Protein AF-A0A177NMV9-F1 (afdb_monomer_lite)

Structure (mmCIF, N/CA/C/O backbone):
data_AF-A0A177NMV9-F1
#
_entry.id   AF-A0A177NMV9-F1
#
loop_
_atom_site.group_PDB
_atom_site.id
_atom_site.type_symbol
_atom_site.label_atom_id
_atom_site.label_alt_id
_atom_site.label_comp_id
_atom_site.label_asym_id
_atom_site.label_entity_id
_atom_site.label_seq_id
_atom_site.pdbx_PDB_ins_code
_atom_site.Cartn_x
_atom_site.Cartn_y
_atom_site.Cartn_z
_atom_site.occupancy
_atom_site.B_iso_or_equiv
_atom_site.auth_seq_id
_atom_site.auth_comp_id
_atom_site.auth_asym_id
_atom_site.auth_atom_id
_atom_site.pdbx_PDB_model_num
ATOM 1 N N . MET A 1 1 ? 24.051 63.696 -48.013 1.00 34.50 1 MET A N 1
ATOM 2 C CA . MET A 1 1 ? 23.767 63.023 -49.301 1.00 34.50 1 MET A CA 1
ATOM 3 C C . MET A 1 1 ? 23.110 61.690 -48.982 1.00 34.50 1 MET A C 1
ATOM 5 O O . MET A 1 1 ? 23.760 60.846 -48.393 1.00 34.50 1 MET A O 1
ATOM 9 N N . HIS A 1 2 ? 21.775 61.680 -48.962 1.00 34.59 2 HIS A N 1
ATOM 10 C CA . HIS A 1 2 ? 20.894 61.051 -49.969 1.00 34.59 2 HIS A CA 1
ATOM 11 C C . HIS A 1 2 ? 20.683 59.548 -49.689 1.00 34.59 2 HIS A C 1
ATOM 13 O O . HIS A 1 2 ? 21.629 58.782 -49.760 1.00 34.59 2 HIS A O 1
ATOM 19 N N . LEU A 1 3 ? 19.519 59.180 -49.118 1.00 41.28 3 LEU A N 1
ATOM 20 C CA . LEU A 1 3 ? 18.292 58.695 -49.813 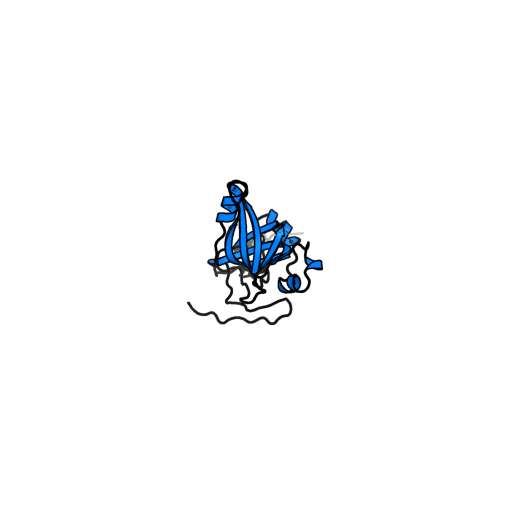1.00 41.28 3 LEU A CA 1
ATOM 21 C C . LEU A 1 3 ? 18.479 57.199 -50.202 1.00 41.28 3 LEU A C 1
ATOM 23 O O . LEU A 1 3 ? 19.423 56.896 -50.906 1.00 41.28 3 LEU A O 1
ATOM 27 N N . ILE A 1 4 ? 17.708 56.193 -49.758 1.00 43.66 4 ILE A N 1
ATOM 28 C CA . ILE A 1 4 ? 16.259 55.984 -49.934 1.00 43.66 4 ILE A CA 1
ATOM 29 C C . ILE A 1 4 ? 15.757 54.759 -49.133 1.00 43.66 4 ILE A C 1
ATOM 31 O O . ILE A 1 4 ? 16.395 53.716 -49.071 1.00 43.66 4 ILE A O 1
ATOM 35 N N . LYS A 1 5 ? 14.549 54.942 -48.589 1.00 43.38 5 LYS A N 1
ATOM 36 C CA . LYS A 1 5 ? 13.488 54.015 -48.147 1.00 43.38 5 LYS A CA 1
ATOM 37 C C . LYS A 1 5 ? 13.438 52.613 -48.792 1.00 43.38 5 LYS A C 1
ATOM 39 O O . LYS A 1 5 ? 13.351 52.512 -50.007 1.00 43.38 5 LYS A O 1
ATOM 44 N N . PHE A 1 6 ? 13.194 51.591 -47.966 1.00 41.69 6 PHE A N 1
ATOM 45 C CA . PHE A 1 6 ? 12.173 50.568 -48.245 1.00 41.69 6 PHE A CA 1
ATOM 46 C C . PHE A 1 6 ? 11.463 50.165 -46.948 1.00 41.69 6 PHE A C 1
ATOM 48 O O . PHE A 1 6 ? 12.082 49.728 -45.983 1.00 41.69 6 PHE A O 1
ATOM 55 N N . ALA A 1 7 ? 10.146 50.348 -46.940 1.00 46.34 7 ALA A N 1
ATOM 56 C CA . ALA A 1 7 ? 9.226 49.770 -45.978 1.00 46.34 7 ALA A CA 1
ATOM 57 C C . ALA A 1 7 ? 8.584 48.540 -46.632 1.00 46.34 7 ALA A C 1
ATOM 59 O O . ALA A 1 7 ? 8.067 48.689 -47.735 1.00 46.34 7 ALA A O 1
ATOM 60 N N . LEU A 1 8 ? 8.568 47.380 -45.964 1.00 37.47 8 LEU A N 1
ATOM 61 C CA . LEU A 1 8 ? 7.437 46.444 -46.032 1.00 37.47 8 LEU A CA 1
ATOM 62 C C . LEU A 1 8 ? 7.481 45.388 -44.909 1.00 37.47 8 LEU A C 1
ATOM 64 O O . LEU A 1 8 ? 8.307 44.485 -44.886 1.00 37.47 8 LEU A O 1
ATOM 68 N N . ILE A 1 9 ? 6.561 45.584 -43.969 1.00 48.28 9 ILE A N 1
ATOM 69 C CA . ILE A 1 9 ? 5.740 44.626 -43.215 1.00 48.28 9 ILE A CA 1
ATOM 70 C C . ILE A 1 9 ? 5.936 43.133 -43.559 1.00 48.28 9 ILE A C 1
ATOM 72 O O . ILE A 1 9 ? 5.639 42.711 -44.672 1.00 48.28 9 ILE A O 1
ATOM 76 N N . CYS A 1 10 ? 6.226 42.320 -42.537 1.00 35.59 10 CYS A N 1
ATOM 77 C CA . CYS A 1 10 ? 5.449 41.109 -42.240 1.00 35.59 10 CYS A CA 1
ATOM 78 C C . CYS A 1 10 ? 5.563 40.765 -40.751 1.00 35.59 10 CYS A C 1
ATOM 80 O O . CYS A 1 10 ? 6.556 40.224 -40.271 1.00 35.59 10 CYS A O 1
ATOM 82 N N . PHE A 1 11 ? 4.500 41.108 -40.027 1.00 42.91 11 PHE A N 1
ATOM 83 C CA . PHE A 1 11 ? 4.129 40.497 -38.761 1.0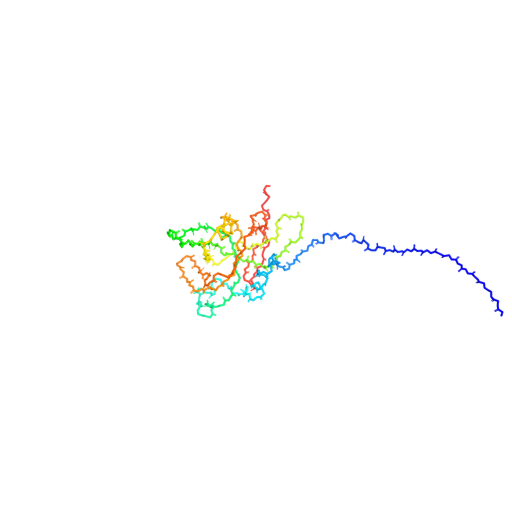0 42.91 11 PHE A CA 1
ATOM 84 C C . PHE A 1 11 ? 3.968 38.990 -39.001 1.00 42.91 11 PHE A C 1
ATOM 86 O O . PHE A 1 11 ? 3.012 38.572 -39.647 1.00 42.91 11 PHE A O 1
ATOM 93 N N . ILE A 1 12 ? 4.870 38.168 -38.472 1.00 45.91 12 ILE A N 1
ATOM 94 C CA . ILE A 1 12 ? 4.524 36.788 -38.136 1.00 45.91 12 ILE A CA 1
ATOM 95 C C . ILE A 1 12 ? 4.855 36.617 -36.663 1.00 45.91 12 ILE A C 1
ATOM 97 O O . ILE A 1 12 ? 5.936 36.185 -36.269 1.00 45.91 12 ILE A O 1
ATOM 101 N N . ALA A 1 13 ? 3.877 36.987 -35.840 1.00 42.97 13 ALA A N 1
ATOM 102 C CA . ALA A 1 13 ? 3.706 36.363 -34.547 1.00 42.97 13 ALA A CA 1
ATOM 103 C C . ALA A 1 13 ? 3.439 34.876 -34.818 1.00 42.97 13 ALA A C 1
ATOM 105 O O . ALA A 1 13 ? 2.295 34.470 -35.019 1.00 42.97 13 ALA A O 1
ATOM 106 N N . VAL A 1 14 ? 4.495 34.057 -34.872 1.00 47.50 14 VAL A N 1
ATOM 107 C CA . VAL A 1 14 ? 4.324 32.618 -34.681 1.00 47.50 14 VAL A CA 1
ATOM 108 C C . VAL A 1 14 ? 4.003 32.464 -33.206 1.00 47.50 14 VAL A C 1
ATOM 110 O O . VAL A 1 14 ? 4.875 32.286 -32.358 1.00 47.50 14 VAL A O 1
ATOM 113 N N . ALA A 1 15 ? 2.713 32.592 -32.904 1.00 42.12 15 ALA A N 1
ATOM 114 C CA . ALA A 1 15 ? 2.121 31.903 -31.790 1.00 42.12 15 ALA A CA 1
ATOM 115 C C . ALA A 1 15 ? 2.505 30.432 -31.961 1.00 42.12 15 ALA A C 1
ATOM 117 O O . ALA A 1 15 ? 1.849 29.679 -32.678 1.00 42.12 15 ALA A O 1
ATOM 118 N N . LEU A 1 16 ? 3.575 30.015 -31.286 1.00 41.00 16 LEU A N 1
ATOM 119 C CA . LEU A 1 16 ? 3.761 28.630 -30.891 1.00 41.00 16 LEU A CA 1
ATOM 120 C C . LEU A 1 16 ? 2.706 28.325 -29.815 1.00 41.00 16 LEU A C 1
ATOM 122 O O . LEU A 1 16 ? 3.014 27.935 -28.697 1.00 41.00 16 LEU A O 1
ATOM 126 N N . GLY A 1 17 ? 1.430 28.469 -30.189 1.00 39.94 17 GLY A N 1
ATOM 127 C CA . GLY A 1 17 ? 0.358 27.602 -29.736 1.00 39.94 17 GLY A CA 1
ATOM 128 C C . GLY A 1 17 ? 0.616 26.226 -30.335 1.00 39.94 17 GLY A C 1
ATOM 129 O O . GLY A 1 17 ? -0.147 25.730 -31.158 1.00 39.94 17 GLY A O 1
ATOM 130 N N . GLY A 1 18 ? 1.752 25.636 -29.958 1.00 34.03 18 GLY A N 1
ATOM 131 C CA . GLY A 1 18 ? 1.940 24.210 -30.049 1.00 34.03 18 GLY A CA 1
ATOM 132 C C . GLY A 1 18 ? 0.860 23.628 -29.164 1.00 34.03 18 GLY A C 1
ATOM 133 O O . GLY A 1 18 ? 0.830 23.880 -27.961 1.00 34.03 18 GLY A O 1
ATOM 134 N N . CYS A 1 19 ? -0.080 22.939 -29.798 1.00 37.62 19 CYS A N 1
ATOM 135 C CA . CYS A 1 19 ? -1.036 22.084 -29.130 1.00 37.62 19 CYS A CA 1
ATOM 136 C C . CYS A 1 19 ? -0.320 21.379 -27.970 1.00 37.62 19 CYS A C 1
ATOM 138 O O . CYS A 1 19 ? 0.710 20.742 -28.197 1.00 37.62 19 CYS A O 1
ATOM 140 N N . PHE A 1 20 ? -0.850 21.497 -26.750 1.00 37.34 20 PHE A N 1
ATOM 141 C CA . PHE A 1 20 ? -0.531 20.598 -25.642 1.00 37.34 20 PHE A CA 1
ATOM 142 C C . PHE A 1 20 ? -1.018 19.195 -26.033 1.00 37.34 20 PHE A C 1
ATOM 144 O O . PHE A 1 20 ? -2.031 18.694 -25.553 1.00 37.34 20 PHE A O 1
ATOM 151 N N . GLY A 1 21 ? -0.332 18.593 -27.001 1.00 36.53 21 GLY A N 1
ATOM 152 C CA . GLY A 1 21 ? -0.418 17.190 -27.311 1.00 36.53 21 GLY A CA 1
ATOM 153 C C . GLY A 1 21 ? 0.148 16.467 -26.108 1.00 36.53 21 GLY A C 1
ATOM 154 O O . GLY A 1 21 ? 1.299 16.680 -25.737 1.00 36.53 21 GLY A O 1
ATOM 155 N N . LEU A 1 22 ? -0.701 15.665 -25.477 1.00 44.41 22 LEU A N 1
ATOM 156 C CA . LEU A 1 22 ? -0.322 14.613 -24.549 1.00 44.41 22 LEU A CA 1
ATOM 157 C C . LEU A 1 22 ? 0.860 13.850 -25.153 1.00 44.41 22 LEU A C 1
ATOM 159 O O . LEU A 1 22 ? 0.667 13.015 -26.033 1.00 44.41 22 LEU A O 1
ATOM 163 N N . VAL A 1 23 ? 2.077 14.166 -24.720 1.00 43.28 23 VAL A N 1
ATOM 164 C CA . VAL A 1 23 ? 3.223 13.304 -24.983 1.00 43.28 23 VAL A CA 1
ATOM 165 C C . VAL A 1 23 ? 2.962 12.048 -24.154 1.00 43.28 23 VAL A C 1
ATOM 167 O O . VAL A 1 23 ? 2.846 12.168 -22.930 1.00 43.28 23 VAL A O 1
ATOM 170 N N . PRO A 1 24 ? 2.806 10.864 -24.773 1.00 56.03 24 PRO A N 1
ATOM 171 C CA . PRO A 1 24 ? 2.808 9.619 -24.027 1.00 56.03 24 PRO A CA 1
ATOM 172 C C . PRO A 1 24 ? 4.135 9.554 -23.278 1.00 56.03 24 PRO A C 1
ATOM 174 O O . PRO A 1 24 ? 5.197 9.682 -23.887 1.00 56.03 24 PRO A O 1
ATOM 177 N N . GLY A 1 25 ? 4.076 9.440 -21.961 1.00 70.25 25 GLY A N 1
ATOM 178 C CA . GLY A 1 25 ? 5.253 9.605 -21.128 1.00 70.25 25 GLY A CA 1
ATOM 179 C C . GLY A 1 25 ? 5.038 9.007 -19.755 1.00 70.25 25 GLY A C 1
ATOM 180 O O . GLY A 1 25 ? 3.999 9.209 -19.127 1.00 70.25 25 GLY A O 1
ATOM 181 N N . SER A 1 26 ? 6.033 8.264 -19.298 1.00 80.62 26 SER A N 1
ATOM 182 C CA . SER A 1 26 ? 6.122 7.792 -17.925 1.00 80.62 26 SER A CA 1
ATOM 183 C C . SER A 1 26 ? 6.612 8.940 -17.043 1.00 80.62 26 SER A C 1
ATOM 185 O O . SER A 1 26 ? 7.521 9.684 -17.420 1.00 80.62 26 SER A O 1
ATOM 187 N N . ARG A 1 27 ? 6.016 9.103 -15.866 1.00 88.56 27 ARG A N 1
ATOM 188 C CA . ARG A 1 27 ? 6.442 10.073 -14.852 1.00 88.56 27 ARG A CA 1
ATOM 189 C C . ARG A 1 27 ? 6.522 9.398 -13.495 1.00 88.56 27 ARG A C 1
ATOM 191 O O . ARG A 1 27 ? 5.896 8.370 -13.280 1.00 88.56 27 ARG A O 1
ATOM 198 N N . GLU A 1 28 ? 7.252 9.989 -12.562 1.00 90.19 28 GLU A N 1
ATOM 199 C CA . GLU A 1 28 ? 7.222 9.511 -11.180 1.00 90.19 28 GLU A CA 1
ATOM 200 C C . GLU A 1 28 ? 5.802 9.631 -10.604 1.00 90.19 28 GLU A C 1
ATOM 202 O O . GLU A 1 28 ? 5.095 10.606 -10.886 1.00 90.19 28 GLU A O 1
ATOM 207 N N . TYR A 1 29 ? 5.408 8.646 -9.796 1.00 91.19 29 TYR A N 1
ATOM 208 C CA . TYR A 1 29 ? 4.157 8.615 -9.048 1.00 91.19 29 TYR A CA 1
ATOM 209 C C . TYR A 1 29 ? 3.860 9.967 -8.396 1.00 91.19 29 TYR A C 1
ATOM 211 O O . TYR A 1 29 ? 4.704 10.542 -7.707 1.00 91.19 29 TYR A O 1
ATOM 219 N N . GLN A 1 30 ? 2.644 10.473 -8.610 1.00 88.38 30 GLN A N 1
ATOM 220 C CA . GLN A 1 30 ? 2.199 11.753 -8.081 1.00 88.38 30 GLN A CA 1
ATOM 221 C C . GLN A 1 30 ? 1.150 11.527 -6.983 1.00 88.38 30 GLN A C 1
ATOM 223 O O . GLN A 1 30 ? 0.010 11.109 -7.248 1.00 88.38 30 GLN A O 1
ATOM 228 N N . PRO A 1 31 ? 1.497 11.841 -5.725 1.00 87.00 31 PRO A N 1
ATOM 229 C CA . PRO A 1 31 ? 0.522 11.984 -4.655 1.00 87.00 31 PRO A CA 1
ATOM 230 C C . PRO A 1 31 ? -0.576 12.977 -5.062 1.00 87.00 31 PRO A C 1
ATOM 232 O O . PRO A 1 31 ? -0.278 14.081 -5.511 1.00 87.00 31 PRO A O 1
ATOM 235 N N . LEU A 1 32 ? -1.852 12.600 -4.927 1.00 80.12 32 LEU A N 1
ATOM 236 C CA . LEU A 1 32 ? -2.965 13.466 -5.363 1.00 80.12 32 LEU A CA 1
ATOM 237 C C . LEU A 1 32 ? -3.287 14.560 -4.346 1.00 80.12 32 LEU A C 1
ATOM 239 O O . LEU A 1 32 ? -3.825 15.606 -4.700 1.00 80.12 32 LEU A O 1
ATOM 243 N N . LEU A 1 33 ? -3.003 14.294 -3.073 1.00 77.94 33 LEU A N 1
ATOM 244 C CA . LEU A 1 33 ? -3.376 15.151 -1.957 1.00 77.94 33 LEU A CA 1
ATOM 245 C C . LEU A 1 33 ? -2.115 15.682 -1.283 1.00 77.94 33 LEU A C 1
ATOM 247 O O . LEU A 1 33 ? -1.141 14.952 -1.101 1.00 77.94 33 LEU A O 1
ATOM 251 N N . GLN A 1 34 ? -2.148 16.950 -0.867 1.00 74.12 34 GLN A N 1
ATOM 252 C CA . GLN A 1 34 ? -0.991 17.628 -0.273 1.00 74.12 34 GLN A CA 1
ATOM 253 C C . GLN A 1 34 ? -0.443 16.886 0.958 1.00 74.12 34 GLN A C 1
ATOM 255 O O . GLN A 1 34 ? 0.767 16.831 1.162 1.00 74.12 34 GLN A O 1
ATOM 260 N N . TRP A 1 35 ? -1.315 16.256 1.750 1.00 75.69 35 TRP A N 1
ATOM 261 C CA . TRP A 1 35 ? -0.900 15.451 2.899 1.00 75.69 35 TRP A CA 1
ATOM 262 C C . TRP A 1 35 ? -0.249 14.115 2.512 1.00 75.69 35 TRP A C 1
ATOM 264 O O . TRP A 1 35 ? 0.595 13.619 3.250 1.00 75.69 35 TRP A O 1
ATOM 274 N N . GLU A 1 36 ? -0.585 13.533 1.355 1.00 89.50 36 GLU A N 1
ATOM 275 C CA . GLU A 1 36 ? 0.086 12.326 0.854 1.00 89.50 36 GLU A CA 1
ATOM 276 C C . GLU A 1 36 ? 1.520 12.651 0.424 1.00 89.50 36 GLU A C 1
ATOM 278 O O . GLU A 1 36 ? 2.430 11.875 0.709 1.00 89.50 36 GLU A O 1
ATOM 283 N N . ALA A 1 37 ? 1.735 13.825 -0.180 1.00 90.69 37 ALA A N 1
ATOM 284 C CA . ALA A 1 37 ? 3.044 14.248 -0.672 1.00 90.69 37 ALA A CA 1
ATOM 285 C C . ALA A 1 37 ? 4.125 14.256 0.420 1.00 90.69 37 ALA A C 1
ATOM 287 O O . ALA A 1 37 ? 5.237 13.786 0.182 1.00 90.69 37 ALA A O 1
ATOM 288 N N . GLY A 1 38 ? 3.788 14.714 1.630 1.00 92.38 38 GLY A N 1
ATOM 289 C CA . GLY A 1 38 ? 4.724 14.727 2.757 1.00 92.38 38 GLY A CA 1
ATOM 290 C C . GLY A 1 38 ? 5.189 13.326 3.165 1.00 92.38 38 GLY A C 1
ATOM 291 O O . GLY A 1 38 ? 6.380 13.116 3.396 1.00 92.38 38 GLY A O 1
ATOM 292 N N . PHE A 1 39 ? 4.273 12.352 3.201 1.00 94.50 39 PHE A N 1
ATOM 293 C CA . PHE A 1 39 ? 4.624 10.961 3.495 1.00 94.50 39 PHE A CA 1
ATOM 294 C C . PHE A 1 39 ? 5.373 10.309 2.337 1.00 94.50 39 PHE A C 1
ATOM 296 O O . PHE A 1 39 ? 6.361 9.625 2.577 1.00 94.50 39 PHE A O 1
ATOM 303 N N . TYR A 1 40 ? 4.963 10.563 1.093 1.00 94.56 40 TYR A N 1
ATOM 304 C CA . TYR A 1 40 ? 5.637 10.038 -0.093 1.00 94.56 40 TYR A CA 1
ATOM 305 C C . TYR A 1 40 ? 7.111 10.462 -0.168 1.00 94.56 40 TYR A C 1
ATOM 307 O O . TYR A 1 40 ? 7.977 9.641 -0.463 1.00 94.56 40 TYR A O 1
ATOM 315 N N . GLN A 1 41 ? 7.424 11.717 0.159 1.00 93.50 41 GLN A N 1
ATOM 316 C CA . GLN A 1 41 ? 8.804 12.215 0.149 1.00 93.50 41 GLN A CA 1
ATOM 317 C C . GLN A 1 41 ? 9.694 11.562 1.216 1.00 93.50 41 GLN A C 1
ATOM 319 O O . GLN A 1 41 ? 10.874 11.333 0.970 1.00 93.50 41 GLN A O 1
ATOM 324 N N . GLN A 1 42 ? 9.140 11.267 2.393 1.00 94.94 42 GLN A N 1
ATOM 325 C CA . GLN A 1 42 ? 9.900 10.750 3.538 1.00 94.94 42 GLN A CA 1
ATOM 326 C C . GLN A 1 42 ? 9.967 9.221 3.577 1.00 94.94 42 GLN A C 1
ATOM 328 O O . GLN A 1 42 ? 10.894 8.652 4.155 1.00 94.94 42 GLN A O 1
ATOM 333 N N . ALA A 1 43 ? 8.965 8.548 3.015 1.00 97.25 43 ALA A N 1
ATOM 334 C CA . ALA A 1 43 ? 8.824 7.111 3.135 1.00 97.25 43 ALA A CA 1
ATOM 335 C C . ALA A 1 43 ? 9.871 6.354 2.312 1.00 97.25 43 ALA A C 1
ATOM 337 O O . ALA A 1 43 ? 10.075 6.602 1.121 1.00 97.25 43 ALA A O 1
ATOM 338 N N . ARG A 1 44 ? 10.483 5.355 2.948 1.00 97.44 44 ARG A N 1
ATOM 339 C CA . ARG A 1 44 ? 11.391 4.399 2.322 1.00 97.44 44 ARG A CA 1
ATOM 340 C C . ARG A 1 44 ? 10.602 3.478 1.394 1.00 97.44 44 ARG A C 1
ATOM 342 O O . ARG A 1 44 ? 9.703 2.762 1.832 1.00 97.44 44 ARG A O 1
ATOM 349 N N . ARG A 1 45 ? 10.956 3.502 0.110 1.00 96.19 45 ARG A N 1
ATOM 350 C CA . ARG A 1 45 ? 10.395 2.638 -0.950 1.00 96.19 45 ARG A CA 1
ATOM 351 C C . ARG A 1 45 ? 11.277 1.425 -1.261 1.00 96.19 45 ARG A C 1
ATOM 353 O O . ARG A 1 45 ? 10.884 0.545 -2.015 1.00 96.19 45 ARG A O 1
ATOM 360 N N . ASP A 1 46 ? 12.469 1.394 -0.677 1.00 95.56 46 ASP A N 1
ATOM 361 C CA . ASP A 1 46 ? 13.522 0.391 -0.846 1.00 95.56 46 ASP A CA 1
ATOM 362 C C . ASP A 1 46 ? 13.600 -0.609 0.324 1.00 95.56 46 ASP A C 1
ATOM 364 O O . ASP A 1 46 ? 14.487 -1.460 0.355 1.00 95.56 46 ASP A O 1
ATOM 368 N N . VAL A 1 47 ? 12.680 -0.504 1.288 1.00 96.94 47 VAL A N 1
ATOM 369 C CA . VAL A 1 47 ? 12.510 -1.459 2.390 1.00 96.94 47 VAL A CA 1
ATOM 370 C C . VAL A 1 47 ? 11.322 -2.350 2.062 1.00 96.94 47 VAL A C 1
ATOM 372 O O . VAL A 1 47 ? 10.202 -1.861 1.952 1.00 96.94 47 VAL A O 1
ATOM 375 N N . PHE A 1 48 ? 11.547 -3.655 1.933 1.00 97.06 48 PHE A N 1
ATOM 376 C CA . PHE A 1 48 ? 10.534 -4.621 1.506 1.00 97.06 48 PHE A CA 1
ATOM 377 C C . PHE A 1 48 ? 10.085 -5.559 2.644 1.00 97.06 48 PHE A C 1
ATOM 379 O O . PHE A 1 48 ? 10.857 -5.822 3.574 1.00 97.06 48 PHE A O 1
ATOM 386 N N . PRO A 1 49 ? 8.860 -6.120 2.587 1.00 97.62 49 PRO A N 1
ATOM 387 C CA . PRO A 1 49 ? 8.319 -6.969 3.650 1.00 97.62 49 PRO A CA 1
ATOM 388 C C . PRO A 1 49 ? 9.217 -8.135 4.083 1.00 97.62 49 PRO A C 1
ATOM 390 O O . PRO A 1 49 ? 9.303 -8.444 5.268 1.00 97.62 49 PRO A O 1
ATOM 393 N N . LYS A 1 50 ? 9.902 -8.815 3.161 1.00 96.69 50 LYS A N 1
ATOM 394 C CA . LYS A 1 50 ? 10.803 -9.924 3.502 1.00 96.69 50 LYS A CA 1
ATOM 395 C C . LYS A 1 50 ? 12.015 -9.436 4.300 1.00 96.69 50 LYS A C 1
ATOM 397 O O . LYS A 1 50 ? 12.368 -10.108 5.259 1.00 96.69 50 LYS A O 1
ATOM 402 N N . GLN A 1 51 ? 12.575 -8.258 3.996 1.00 95.94 51 GLN A N 1
ATOM 403 C CA . GLN A 1 51 ? 13.652 -7.676 4.818 1.00 95.94 51 GLN A CA 1
ATOM 404 C C . GLN A 1 51 ? 13.168 -7.386 6.242 1.00 95.94 51 GLN A C 1
ATOM 406 O O . GLN A 1 51 ? 13.875 -7.674 7.201 1.00 95.94 51 GLN A O 1
ATOM 411 N N . VAL A 1 52 ? 11.940 -6.880 6.385 1.00 96.88 52 VAL A N 1
ATOM 412 C CA . VAL A 1 52 ? 11.325 -6.643 7.698 1.00 96.88 52 VAL A CA 1
ATOM 413 C C . VAL A 1 52 ? 11.121 -7.948 8.470 1.00 96.88 52 VAL A C 1
ATOM 415 O O . VAL A 1 52 ? 11.380 -7.983 9.667 1.00 96.88 52 VAL A O 1
ATOM 418 N N . ARG A 1 53 ? 10.695 -9.036 7.815 1.00 95.75 53 ARG A N 1
ATOM 419 C CA . ARG A 1 53 ? 10.554 -10.344 8.484 1.00 95.75 53 ARG A CA 1
ATOM 420 C C . ARG A 1 53 ? 11.893 -10.927 8.925 1.00 95.75 53 ARG A C 1
ATOM 422 O O . ARG A 1 53 ? 11.966 -11.527 9.990 1.00 95.75 53 ARG A O 1
ATOM 429 N N . GLU A 1 54 ? 12.927 -10.764 8.107 1.00 95.88 54 GLU A N 1
ATOM 430 C CA . GLU A 1 54 ? 14.268 -11.285 8.386 1.00 95.88 54 GLU A CA 1
ATOM 431 C C . GLU A 1 54 ? 14.991 -10.465 9.464 1.00 95.88 54 GLU A C 1
ATOM 433 O O . GLU A 1 54 ? 15.737 -11.026 10.264 1.00 95.88 54 GLU A O 1
ATOM 438 N N . GLN A 1 55 ? 14.783 -9.144 9.493 1.00 94.81 55 GLN A N 1
ATOM 439 C CA . GLN A 1 55 ? 15.475 -8.212 10.388 1.00 94.81 55 GLN A CA 1
ATOM 440 C C . GLN A 1 55 ? 14.525 -7.093 10.856 1.00 94.81 55 GLN A C 1
ATOM 442 O O . GLN A 1 55 ? 14.635 -5.960 10.392 1.00 94.81 55 GLN A O 1
ATOM 447 N N . PRO A 1 56 ? 13.585 -7.358 11.778 1.00 91.69 56 PRO A N 1
ATOM 448 C CA . PRO A 1 56 ? 12.535 -6.394 12.126 1.00 91.69 56 PRO A CA 1
ATOM 449 C C . PRO A 1 56 ? 13.048 -5.160 12.879 1.00 91.69 56 PRO A C 1
ATOM 451 O O . PRO A 1 56 ? 12.586 -4.047 12.634 1.00 91.69 56 PRO A O 1
ATOM 454 N N . THR A 1 57 ? 14.021 -5.335 13.779 1.00 92.88 57 THR A N 1
ATOM 455 C CA . THR A 1 57 ? 14.536 -4.281 14.670 1.00 92.88 57 THR A CA 1
ATOM 456 C C . THR A 1 57 ? 14.934 -2.977 13.959 1.00 92.88 57 THR A C 1
ATOM 458 O O . THR A 1 57 ? 14.441 -1.932 14.378 1.00 92.88 57 THR A O 1
ATOM 461 N N . PRO A 1 58 ? 15.761 -2.975 12.892 1.00 93.62 58 PRO A N 1
ATOM 462 C CA . PRO A 1 58 ? 16.157 -1.736 12.211 1.00 93.62 58 PRO A CA 1
ATOM 463 C C . PRO A 1 58 ? 15.014 -1.014 11.485 1.00 93.62 58 PRO A C 1
ATOM 465 O O . PRO A 1 58 ? 15.150 0.167 11.175 1.00 93.62 58 PRO A O 1
ATOM 468 N N . PHE A 1 59 ? 13.904 -1.697 11.190 1.00 94.19 59 PHE A N 1
ATOM 469 C CA . PHE A 1 59 ? 12.814 -1.132 10.390 1.00 94.19 59 PHE A CA 1
ATOM 470 C C . PHE A 1 59 ? 11.581 -0.760 11.207 1.00 94.19 59 PHE A C 1
ATOM 472 O O . PHE A 1 59 ? 10.696 -0.109 10.663 1.00 94.19 59 PHE A O 1
ATOM 479 N N . ARG A 1 60 ? 11.523 -1.128 12.492 1.00 89.75 60 ARG A N 1
ATOM 480 C CA . ARG A 1 60 ? 10.323 -1.008 13.335 1.00 89.75 60 ARG A CA 1
ATOM 481 C C . ARG A 1 60 ? 9.663 0.373 13.296 1.00 89.75 60 ARG A C 1
ATOM 483 O O . ARG A 1 60 ? 8.441 0.463 13.219 1.00 89.75 60 ARG A O 1
ATOM 490 N N . ASP A 1 61 ? 10.480 1.422 13.304 1.00 88.69 61 ASP A N 1
ATOM 491 C CA . ASP A 1 61 ? 10.030 2.818 13.312 1.00 88.69 61 ASP A CA 1
ATOM 492 C C . ASP A 1 61 ? 10.215 3.515 11.956 1.00 88.69 61 ASP A C 1
ATOM 494 O O . ASP A 1 61 ? 9.830 4.674 11.786 1.00 88.69 61 ASP A O 1
ATOM 498 N N . ALA A 1 62 ? 10.775 2.819 10.963 1.00 95.38 62 ALA A N 1
ATOM 499 C CA . ALA A 1 62 ? 10.985 3.377 9.638 1.00 95.38 62 ALA A CA 1
ATOM 500 C C . ALA A 1 62 ? 9.635 3.626 8.960 1.00 95.38 62 ALA A C 1
ATOM 502 O O . ALA A 1 62 ? 8.797 2.732 8.864 1.00 95.38 62 ALA A O 1
ATOM 503 N N . LEU A 1 63 ? 9.432 4.840 8.451 1.00 97.75 63 LEU A N 1
ATOM 504 C CA . LEU A 1 63 ? 8.302 5.117 7.577 1.00 97.75 63 LEU A CA 1
ATOM 505 C C . LEU A 1 63 ? 8.553 4.418 6.237 1.00 97.75 63 LEU A C 1
ATOM 507 O O . LEU A 1 63 ? 9.465 4.805 5.508 1.00 97.75 63 LEU A O 1
ATOM 511 N N . VAL A 1 64 ? 7.749 3.409 5.912 1.00 98.38 64 VAL A N 1
ATOM 512 C CA . VAL A 1 64 ? 7.803 2.706 4.624 1.00 98.38 64 VAL A CA 1
ATOM 513 C C . VAL A 1 64 ? 6.599 3.064 3.767 1.00 98.38 64 VAL A C 1
ATOM 515 O O . VAL A 1 64 ? 5.542 3.429 4.288 1.00 98.38 64 VAL A O 1
ATOM 518 N N . ALA A 1 65 ? 6.765 2.947 2.452 1.00 98.12 65 ALA A N 1
ATOM 519 C CA . ALA A 1 65 ? 5.668 2.992 1.499 1.00 98.12 65 ALA A CA 1
ATOM 520 C C . ALA A 1 65 ? 5.570 1.638 0.796 1.00 98.12 65 ALA A C 1
ATOM 522 O O . ALA A 1 65 ? 6.513 1.223 0.124 1.00 98.12 65 ALA A O 1
ATOM 523 N N . TRP A 1 66 ? 4.437 0.954 0.949 1.00 98.56 66 TRP A N 1
ATOM 524 C CA . TRP A 1 66 ? 4.176 -0.338 0.317 1.00 98.56 66 TRP A CA 1
ATOM 525 C C . TRP A 1 66 ? 2.948 -0.280 -0.572 1.00 98.56 66 TRP A C 1
ATOM 527 O O . TRP A 1 66 ? 1.949 0.358 -0.241 1.00 98.56 66 TRP A O 1
ATOM 537 N N . ALA A 1 67 ? 3.033 -0.993 -1.691 1.00 98.31 67 ALA A N 1
ATOM 538 C CA . ALA A 1 67 ? 1.939 -1.179 -2.620 1.00 98.31 67 ALA A CA 1
ATOM 539 C C . ALA A 1 67 ? 1.477 -2.637 -2.616 1.00 98.31 67 ALA A C 1
ATOM 541 O O . ALA A 1 67 ? 2.249 -3.576 -2.399 1.00 98.31 67 ALA A O 1
ATOM 542 N N . GLY A 1 68 ? 0.191 -2.839 -2.853 1.00 98.50 68 GLY A N 1
ATOM 543 C CA . GLY A 1 68 ? -0.386 -4.167 -2.934 1.00 98.50 68 GLY A CA 1
ATOM 544 C C . GLY A 1 68 ? -1.821 -4.143 -3.416 1.00 98.50 68 GLY A C 1
ATOM 545 O O . GLY A 1 68 ? -2.363 -3.082 -3.697 1.00 98.50 68 GLY A O 1
ATOM 546 N N . VAL A 1 69 ? -2.448 -5.311 -3.481 1.00 98.69 69 VAL A N 1
ATOM 547 C CA . VAL A 1 69 ? -3.874 -5.441 -3.809 1.00 98.69 69 VAL A CA 1
ATOM 548 C C . VAL A 1 69 ? -4.638 -5.845 -2.560 1.00 98.69 69 VAL A C 1
ATOM 550 O O . VAL A 1 69 ? -4.245 -6.793 -1.874 1.00 98.69 69 VAL A O 1
ATOM 553 N N . ILE A 1 70 ? -5.718 -5.127 -2.249 1.00 98.81 70 ILE A N 1
ATOM 554 C CA . ILE A 1 70 ? -6.563 -5.395 -1.084 1.00 98.81 70 ILE A CA 1
ATOM 555 C C . ILE A 1 70 ? -7.196 -6.777 -1.233 1.00 98.81 70 ILE A C 1
ATOM 557 O O . ILE A 1 70 ? -7.859 -7.078 -2.222 1.00 98.81 70 ILE A O 1
ATOM 561 N N . THR A 1 71 ? -7.011 -7.605 -0.210 1.00 98.62 71 THR A N 1
ATOM 562 C CA . THR A 1 71 ? -7.543 -8.974 -0.129 1.00 98.62 71 THR A CA 1
ATOM 563 C C . THR A 1 71 ? -8.632 -9.127 0.927 1.00 98.62 71 THR A C 1
ATOM 565 O O . THR A 1 71 ? -9.457 -10.027 0.807 1.00 98.62 71 THR A O 1
ATOM 568 N N . ALA A 1 72 ? -8.659 -8.261 1.944 1.00 98.12 72 ALA A N 1
ATOM 569 C CA . ALA A 1 72 ? -9.693 -8.251 2.972 1.00 98.12 72 ALA A CA 1
ATOM 570 C C . ALA A 1 72 ? -9.832 -6.859 3.603 1.00 98.12 72 ALA A C 1
ATOM 572 O O . ALA A 1 72 ? -8.843 -6.135 3.741 1.00 98.12 72 ALA A O 1
ATOM 573 N N . ILE A 1 73 ? -11.054 -6.521 4.016 1.00 97.62 73 ILE A N 1
ATOM 574 C CA . ILE A 1 73 ? -11.383 -5.351 4.836 1.00 97.62 73 ILE A CA 1
ATOM 575 C C . ILE A 1 73 ? -12.224 -5.864 6.003 1.00 97.62 73 ILE A C 1
ATOM 577 O O . ILE A 1 73 ? -13.278 -6.460 5.793 1.00 97.62 73 ILE A O 1
ATOM 581 N N . GLU A 1 74 ? -11.748 -5.671 7.227 1.00 95.50 74 GLU A N 1
ATOM 582 C CA . GLU A 1 74 ? -12.396 -6.182 8.431 1.00 95.50 74 GLU A CA 1
ATOM 583 C C . GLU A 1 74 ? -12.609 -5.065 9.443 1.00 95.50 74 GLU A C 1
ATOM 585 O O . GLU A 1 74 ? -11.661 -4.406 9.871 1.00 95.50 74 GLU A O 1
ATOM 590 N N . TYR A 1 75 ? -13.851 -4.911 9.887 1.00 91.56 75 TYR A N 1
ATOM 591 C CA . TYR A 1 75 ? -14.195 -4.038 11.000 1.00 91.56 75 TYR A CA 1
ATOM 592 C C . TYR A 1 75 ? -13.990 -4.813 12.308 1.00 91.56 75 TYR A C 1
ATOM 594 O O . TYR A 1 75 ? -14.456 -5.945 12.457 1.00 91.56 75 TYR A O 1
ATOM 602 N N . LYS A 1 76 ? -13.254 -4.222 13.248 1.00 86.88 76 LYS A N 1
ATOM 603 C CA . LYS A 1 76 ? -12.991 -4.746 14.591 1.00 86.88 76 LYS A CA 1
ATOM 604 C C . LYS A 1 76 ? -13.495 -3.738 15.628 1.00 86.88 76 LYS A C 1
ATOM 606 O O . LYS A 1 76 ? -13.396 -2.530 15.416 1.00 86.88 76 LYS A O 1
ATOM 611 N N . GLY A 1 77 ? -13.986 -4.251 16.753 1.00 78.94 77 GLY A N 1
ATOM 612 C CA . GLY A 1 77 ? -14.500 -3.461 17.875 1.00 78.94 77 GLY A CA 1
ATOM 613 C C . GLY A 1 77 ? -16.024 -3.494 18.004 1.00 78.94 77 GLY A C 1
ATOM 614 O O . GLY A 1 77 ? -16.740 -3.803 17.050 1.00 78.94 77 GLY A O 1
ATOM 615 N N . ASP A 1 78 ? -16.502 -3.183 19.204 1.00 59.00 78 ASP A N 1
ATOM 616 C CA . ASP A 1 78 ? -17.904 -3.034 19.575 1.00 59.00 78 ASP A CA 1
ATOM 617 C C . ASP A 1 78 ? -18.207 -1.577 19.990 1.00 59.00 78 ASP A C 1
ATOM 619 O O . ASP A 1 78 ? -17.346 -0.819 20.437 1.00 59.00 78 ASP A O 1
ATOM 623 N N . GLY A 1 79 ? -19.448 -1.129 19.778 1.00 64.50 79 GLY A N 1
ATOM 624 C CA . GLY A 1 79 ? -19.890 0.199 20.217 1.00 64.50 79 GLY A CA 1
ATOM 625 C C . GLY A 1 79 ? -19.148 1.382 19.566 1.00 64.50 79 GLY A C 1
ATOM 626 O O . GLY A 1 79 ? -19.280 1.612 18.361 1.00 64.50 79 GLY A O 1
ATOM 627 N N . ALA A 1 80 ? -18.447 2.176 20.387 1.00 59.38 80 ALA A N 1
ATOM 628 C CA . ALA A 1 80 ? -17.904 3.500 20.046 1.00 59.38 80 ALA A CA 1
ATOM 629 C C . ALA A 1 80 ? -16.469 3.496 19.478 1.00 59.38 80 ALA A C 1
ATOM 631 O O . ALA A 1 80 ? -16.062 4.485 18.873 1.00 59.38 80 ALA A O 1
ATOM 632 N N . SER A 1 81 ? -15.717 2.401 19.635 1.00 64.00 81 SER A N 1
ATOM 633 C CA . SER A 1 81 ? -14.332 2.285 19.154 1.00 64.00 81 SER A CA 1
ATOM 634 C C . SER A 1 81 ? -14.258 1.278 18.014 1.00 64.00 81 SER A C 1
ATOM 636 O O . SER A 1 81 ? -13.980 0.098 18.223 1.00 64.00 81 SER A O 1
ATOM 638 N N . LYS A 1 82 ? -14.522 1.746 16.792 1.00 86.00 82 LYS A N 1
ATOM 639 C CA . LYS A 1 82 ? -14.402 0.927 15.583 1.00 86.00 82 LYS A CA 1
ATOM 640 C C . LYS A 1 82 ? -13.023 1.127 14.973 1.00 86.00 82 LYS A C 1
ATOM 642 O O . LYS A 1 82 ? -12.599 2.253 14.735 1.00 86.00 82 LYS A O 1
ATOM 647 N N . ALA A 1 83 ? -12.324 0.036 14.707 1.00 91.06 83 ALA A N 1
ATOM 648 C CA . ALA A 1 83 ? -11.095 0.038 13.931 1.00 91.06 83 ALA A CA 1
ATOM 649 C C . ALA A 1 83 ? -11.297 -0.804 12.677 1.00 91.06 83 ALA A C 1
ATOM 651 O O . ALA A 1 83 ? -12.007 -1.808 12.690 1.00 91.06 83 ALA A O 1
ATOM 652 N N . VAL A 1 84 ? -10.656 -0.409 11.588 1.00 95.06 84 VAL A N 1
ATOM 653 C CA . VAL A 1 84 ? -10.691 -1.142 10.328 1.00 95.06 84 VAL A CA 1
ATOM 654 C C . VAL A 1 84 ? -9.301 -1.661 10.039 1.00 95.06 84 VAL A C 1
ATOM 656 O O . VAL A 1 84 ? -8.337 -0.897 10.013 1.00 95.06 84 VAL A O 1
ATOM 659 N N . ARG A 1 85 ? -9.208 -2.971 9.815 1.00 96.56 85 ARG A N 1
ATOM 660 C CA . ARG A 1 85 ? -8.023 -3.621 9.267 1.00 96.56 85 ARG A CA 1
ATOM 661 C C . ARG A 1 85 ? -8.219 -3.791 7.767 1.00 96.56 85 ARG A C 1
ATOM 663 O O . ARG A 1 85 ? -9.146 -4.480 7.348 1.00 96.56 85 ARG A O 1
ATOM 670 N N . ILE A 1 86 ? -7.325 -3.214 6.972 1.00 98.25 86 ILE A N 1
ATOM 671 C CA . ILE A 1 86 ? -7.260 -3.463 5.527 1.00 98.25 86 ILE A CA 1
ATOM 672 C C . ILE A 1 86 ? -6.013 -4.302 5.269 1.00 98.25 86 ILE A C 1
ATOM 674 O O . ILE A 1 86 ? -4.897 -3.863 5.547 1.00 98.25 86 ILE A O 1
ATOM 678 N N . THR A 1 87 ? -6.203 -5.508 4.743 1.00 98.56 87 THR A N 1
ATOM 679 C CA . THR A 1 87 ? -5.120 -6.451 4.449 1.00 98.56 87 THR A CA 1
ATOM 680 C C . THR A 1 87 ? -4.887 -6.509 2.949 1.00 98.56 87 THR A C 1
ATOM 682 O O . THR A 1 87 ? -5.800 -6.836 2.185 1.00 98.56 87 THR A O 1
ATOM 685 N N . ALA A 1 88 ? -3.655 -6.262 2.518 1.00 98.81 88 ALA A N 1
ATOM 686 C CA . ALA A 1 88 ? -3.256 -6.307 1.119 1.00 98.81 88 ALA A CA 1
ATOM 687 C C . ALA A 1 88 ? -2.139 -7.329 0.885 1.00 98.81 88 ALA A C 1
ATOM 689 O O . ALA A 1 88 ? -1.262 -7.537 1.727 1.00 98.81 88 ALA A O 1
ATOM 690 N N . ARG A 1 89 ? -2.156 -7.971 -0.284 1.00 98.75 89 ARG A N 1
ATOM 691 C CA . ARG A 1 89 ? -1.012 -8.740 -0.781 1.00 98.75 89 ARG A CA 1
ATOM 692 C C . ARG A 1 89 ? -0.016 -7.755 -1.375 1.00 98.75 89 ARG A C 1
ATOM 694 O O . ARG A 1 89 ? -0.380 -7.023 -2.286 1.00 98.75 89 ARG A O 1
ATOM 701 N N . HIS A 1 90 ? 1.207 -7.734 -0.859 1.00 98.62 90 HIS A N 1
ATOM 702 C CA . HIS A 1 90 ? 2.276 -6.896 -1.390 1.00 98.62 90 HIS A CA 1
ATOM 703 C C . HIS A 1 90 ? 2.577 -7.273 -2.835 1.00 98.62 90 HIS A C 1
ATOM 705 O O . HIS A 1 90 ? 2.669 -8.460 -3.145 1.00 98.62 90 HIS A O 1
ATOM 711 N N . HIS A 1 91 ? 2.818 -6.269 -3.666 1.00 98.44 91 HIS A N 1
ATOM 712 C CA . HIS A 1 91 ? 3.308 -6.410 -5.030 1.00 98.44 91 HIS A CA 1
ATOM 713 C C . HIS A 1 91 ? 4.406 -5.375 -5.262 1.00 98.44 91 HIS A C 1
ATOM 715 O O . HIS A 1 91 ? 4.346 -4.283 -4.696 1.00 98.44 91 HIS A O 1
ATOM 721 N N . TYR A 1 92 ? 5.424 -5.709 -6.059 1.00 97.56 92 TYR A N 1
ATOM 722 C CA . TYR A 1 92 ? 6.423 -4.697 -6.404 1.00 97.56 92 TYR A CA 1
ATOM 723 C C . TYR A 1 92 ? 5.767 -3.599 -7.234 1.00 97.56 92 TYR A C 1
ATOM 725 O O . TYR A 1 92 ? 4.977 -3.883 -8.135 1.00 97.56 92 TYR A O 1
ATOM 733 N N . PHE A 1 93 ? 6.102 -2.362 -6.894 1.00 96.44 93 PHE A N 1
ATOM 734 C CA . PHE A 1 93 ? 5.672 -1.168 -7.593 1.00 96.44 93 PHE A CA 1
ATOM 735 C C . PHE A 1 93 ? 6.912 -0.322 -7.863 1.00 96.44 93 PHE A C 1
ATOM 737 O O . PHE A 1 93 ? 7.699 -0.067 -6.952 1.00 96.44 93 PHE A O 1
ATOM 744 N N . ASP A 1 94 ? 7.109 0.057 -9.119 1.00 92.25 94 ASP A N 1
ATOM 745 C CA . ASP A 1 94 ? 8.221 0.888 -9.584 1.00 92.25 94 ASP A CA 1
ATOM 746 C C . ASP A 1 94 ? 8.045 2.376 -9.250 1.00 92.25 94 ASP A C 1
ATOM 748 O O . ASP A 1 94 ? 8.982 3.155 -9.416 1.00 92.25 94 ASP A O 1
ATOM 752 N N . TRP A 1 95 ? 6.874 2.753 -8.724 1.00 94.81 95 TRP A N 1
ATOM 753 C CA . TRP A 1 95 ? 6.500 4.131 -8.411 1.00 94.81 95 TRP A CA 1
ATOM 754 C C . TRP A 1 95 ? 6.498 5.029 -9.645 1.00 94.81 95 TRP A C 1
ATOM 756 O O . TRP A 1 95 ? 6.790 6.221 -9.557 1.00 94.81 95 TRP A O 1
ATOM 766 N N . ILE A 1 96 ? 6.129 4.454 -10.788 1.00 91.75 96 ILE A N 1
ATOM 767 C CA . ILE A 1 96 ? 5.935 5.160 -12.044 1.00 91.75 96 ILE A CA 1
ATOM 768 C C . ILE A 1 96 ? 4.442 5.212 -12.381 1.00 91.75 96 ILE A C 1
ATOM 770 O O . ILE A 1 96 ? 3.676 4.267 -12.187 1.00 91.75 96 ILE A O 1
ATOM 774 N N . GLU A 1 97 ? 4.026 6.374 -12.866 1.00 90.44 97 GLU A N 1
ATOM 775 C CA . GLU A 1 97 ? 2.744 6.620 -13.500 1.00 90.44 97 GLU A CA 1
ATOM 776 C C . GLU A 1 97 ? 2.939 6.732 -15.006 1.00 90.44 97 GLU A C 1
ATOM 778 O O . GLU A 1 97 ? 3.596 7.656 -15.490 1.00 90.44 97 GLU A O 1
ATOM 783 N N . ASP A 1 98 ? 2.302 5.846 -15.759 1.00 85.06 98 ASP A N 1
ATOM 784 C CA . ASP A 1 98 ? 2.267 5.956 -17.209 1.00 85.06 98 ASP A CA 1
ATOM 785 C C . ASP A 1 98 ? 1.108 6.843 -17.660 1.00 85.06 98 ASP A C 1
ATOM 787 O O . ASP A 1 98 ? -0.065 6.604 -17.348 1.00 85.06 98 ASP A O 1
ATOM 791 N N . ALA A 1 99 ? 1.437 7.875 -18.436 1.00 76.19 99 ALA A N 1
ATOM 792 C CA . ALA A 1 99 ? 0.463 8.666 -19.166 1.00 76.19 99 ALA A CA 1
ATOM 793 C C . ALA A 1 99 ? 0.388 8.163 -20.614 1.00 76.19 99 ALA A C 1
ATOM 795 O O . ALA A 1 99 ? 1.360 8.224 -21.367 1.00 76.19 99 ALA A O 1
ATOM 796 N N . GLY A 1 100 ? -0.785 7.677 -21.020 1.00 72.62 100 GLY A N 1
ATOM 797 C CA . GLY A 1 100 ? -1.031 7.187 -22.373 1.00 72.62 100 GLY A CA 1
ATOM 798 C C . GLY A 1 100 ? -2.521 7.103 -22.702 1.00 72.62 100 GLY A C 1
ATOM 799 O O . GLY A 1 100 ? -3.369 7.532 -21.924 1.00 72.62 100 GLY A O 1
ATOM 800 N N . ALA A 1 101 ? -2.840 6.544 -23.873 1.00 70.81 101 ALA A N 1
ATOM 801 C CA . ALA A 1 101 ? -4.225 6.362 -24.324 1.00 70.81 101 ALA A CA 1
ATOM 802 C C . ALA A 1 101 ? -4.975 5.240 -23.573 1.00 70.81 101 ALA A C 1
ATOM 804 O O . ALA A 1 101 ? -6.204 5.189 -23.599 1.00 70.81 101 ALA A O 1
ATOM 805 N N . GLN A 1 102 ? -4.243 4.332 -22.922 1.00 79.31 102 GLN A N 1
ATOM 806 C CA . GLN A 1 102 ? -4.805 3.264 -22.093 1.00 79.31 102 GLN A CA 1
ATOM 807 C C . GLN A 1 102 ? -5.315 3.807 -20.748 1.00 79.31 102 GLN A C 1
ATOM 809 O O . GLN A 1 102 ? -4.858 4.845 -20.270 1.00 79.31 102 GLN A O 1
ATOM 814 N N . ARG A 1 103 ? -6.297 3.123 -20.147 1.00 85.31 103 ARG A N 1
ATOM 815 C CA . ARG A 1 103 ? -6.891 3.565 -18.870 1.00 85.31 103 ARG A CA 1
ATOM 816 C C . ARG A 1 103 ? -5.952 3.308 -17.699 1.00 85.31 103 ARG A C 1
ATOM 818 O O . ARG A 1 103 ? -5.981 4.047 -16.717 1.00 85.31 103 ARG A O 1
ATOM 825 N N . GLU A 1 104 ? -5.153 2.258 -17.811 1.00 89.00 104 GLU A N 1
ATOM 826 C CA . GLU A 1 104 ? -4.251 1.809 -16.770 1.00 89.00 104 GLU A CA 1
ATOM 827 C C . GLU A 1 104 ? -3.021 2.712 -16.707 1.00 89.00 104 GLU A C 1
ATOM 829 O O . GLU A 1 104 ? -2.380 2.998 -17.717 1.00 89.00 104 GLU A O 1
ATOM 834 N N . ARG A 1 105 ? -2.725 3.188 -15.501 1.00 91.12 105 ARG A N 1
ATOM 835 C CA . ARG A 1 105 ? -1.640 4.129 -15.215 1.00 91.12 105 ARG A CA 1
ATOM 836 C C . ARG A 1 105 ? -0.548 3.531 -14.341 1.00 91.12 105 ARG A C 1
ATOM 838 O O . ARG A 1 105 ? 0.530 4.102 -14.272 1.00 91.12 105 ARG A O 1
ATOM 845 N N . PHE A 1 106 ? -0.837 2.421 -13.662 1.00 94.06 106 PHE A N 1
ATOM 846 C CA . PHE A 1 106 ? 0.073 1.782 -12.716 1.00 94.06 106 PHE A CA 1
ATOM 847 C C . PHE A 1 106 ? 0.294 0.317 -13.097 1.00 94.06 106 PHE A C 1
ATOM 849 O O . PHE A 1 106 ? -0.666 -0.424 -13.324 1.00 94.06 106 PHE A O 1
ATOM 856 N N . PHE A 1 107 ? 1.548 -0.124 -13.123 1.00 93.50 107 PHE A N 1
ATOM 857 C CA . PHE A 1 107 ? 1.905 -1.494 -13.491 1.00 93.50 107 PHE A CA 1
ATOM 858 C C . PHE A 1 107 ? 2.671 -2.146 -12.354 1.00 93.50 107 PHE A C 1
ATOM 860 O O . PHE A 1 107 ? 3.863 -1.924 -12.167 1.00 93.50 107 PHE A O 1
ATOM 867 N N . LEU A 1 108 ? 1.968 -2.957 -11.576 1.00 95.88 108 LEU A N 1
ATOM 868 C CA . LEU A 1 108 ? 2.547 -3.709 -10.478 1.00 95.88 108 LEU A CA 1
ATOM 869 C C . LEU A 1 108 ? 3.135 -5.002 -11.035 1.00 95.88 108 LEU A C 1
ATOM 871 O O . LEU A 1 108 ? 2.633 -5.566 -12.005 1.00 95.88 108 LEU A O 1
ATOM 875 N N . SER A 1 109 ? 4.179 -5.505 -10.395 1.00 96.19 109 SER A N 1
ATOM 876 C CA . SER A 1 109 ? 4.643 -6.859 -10.674 1.00 96.19 109 SER A CA 1
ATOM 877 C C . SER A 1 109 ? 3.635 -7.885 -10.144 1.00 96.19 109 SER A C 1
ATOM 879 O O . SER A 1 109 ? 3.114 -7.706 -9.038 1.00 96.19 109 SER A O 1
ATOM 881 N N . PRO A 1 110 ? 3.397 -9.022 -10.827 1.00 95.88 110 PRO A N 1
ATOM 882 C CA . PRO A 1 110 ? 2.649 -10.131 -10.238 1.00 95.88 110 PRO A CA 1
ATOM 883 C C . PRO A 1 110 ? 3.398 -10.759 -9.051 1.00 95.88 110 PRO A C 1
ATOM 885 O O . PRO A 1 110 ? 2.788 -11.453 -8.234 1.00 95.88 110 PRO A O 1
ATOM 888 N N . ARG A 1 111 ? 4.711 -10.515 -8.928 1.00 96.12 111 ARG A N 1
ATOM 889 C CA . ARG A 1 111 ? 5.528 -10.937 -7.786 1.00 96.12 111 ARG A CA 1
ATOM 890 C C . ARG A 1 111 ? 5.334 -10.002 -6.593 1.00 96.12 111 ARG A C 1
ATOM 892 O O . ARG A 1 111 ? 5.026 -8.821 -6.731 1.00 96.12 111 ARG A O 1
ATOM 899 N N . GLY A 1 112 ? 5.593 -10.536 -5.404 1.00 96.19 112 GLY A N 1
ATOM 900 C CA . GLY A 1 112 ? 5.447 -9.809 -4.152 1.00 96.19 112 GLY A CA 1
ATOM 901 C C . GLY A 1 112 ? 6.020 -10.557 -2.955 1.00 96.19 112 GLY A C 1
ATOM 902 O O . GLY A 1 112 ? 6.589 -11.637 -3.101 1.00 96.19 112 GLY A O 1
ATOM 903 N N . GLU A 1 113 ? 5.863 -9.987 -1.759 1.00 97.19 113 GLU A N 1
ATOM 904 C CA . GLU A 1 113 ? 6.521 -10.473 -0.538 1.00 97.19 113 GLU A CA 1
ATOM 905 C C . GLU A 1 113 ? 5.521 -10.706 0.608 1.00 97.19 113 GLU A C 1
ATOM 907 O O . GLU A 1 113 ? 5.683 -10.231 1.735 1.00 97.19 113 GLU A O 1
ATOM 912 N N . GLY A 1 114 ? 4.465 -11.470 0.329 1.00 97.38 114 GLY A N 1
ATOM 913 C CA . GLY A 1 114 ? 3.439 -11.832 1.312 1.00 97.38 114 GLY A CA 1
ATOM 914 C C . GLY A 1 114 ? 2.432 -10.710 1.568 1.00 97.38 114 GLY A C 1
ATOM 915 O O . GLY A 1 114 ? 2.227 -9.850 0.714 1.00 97.38 114 GLY A O 1
ATOM 916 N N . LYS A 1 115 ? 1.757 -10.735 2.722 1.00 98.56 115 LYS A N 1
ATOM 917 C CA . LYS A 1 115 ? 0.740 -9.731 3.063 1.00 98.56 115 LYS A CA 1
ATOM 918 C C . LYS A 1 115 ? 1.275 -8.667 4.017 1.00 98.56 115 LYS A C 1
ATOM 920 O O . LYS A 1 115 ? 2.179 -8.926 4.818 1.00 98.56 115 LYS A O 1
ATOM 925 N N . PHE A 1 116 ? 0.645 -7.503 3.965 1.00 98.69 116 PHE A N 1
ATOM 926 C CA . PHE A 1 116 ? 0.731 -6.462 4.979 1.00 98.69 116 PHE A CA 1
ATOM 927 C C . PHE A 1 116 ? -0.675 -5.977 5.340 1.00 98.69 116 PHE A C 1
ATOM 929 O O . PHE A 1 116 ? -1.621 -6.158 4.568 1.00 98.69 116 PHE A O 1
ATOM 936 N N . ALA A 1 117 ? -0.813 -5.375 6.515 1.00 98.31 117 ALA A N 1
ATOM 937 C CA . ALA A 1 117 ? -2.066 -4.801 6.974 1.00 98.31 117 ALA A CA 1
ATOM 938 C C . ALA A 1 117 ? -1.863 -3.381 7.493 1.00 98.31 117 ALA A C 1
ATOM 940 O O . ALA A 1 117 ? -0.854 -3.074 8.127 1.00 98.31 117 ALA A O 1
ATOM 941 N N . VAL A 1 118 ? -2.853 -2.536 7.241 1.00 98.12 118 VAL A N 1
ATOM 942 C CA . VAL A 1 118 ? -2.981 -1.192 7.811 1.00 98.12 118 VAL A CA 1
ATOM 943 C C . VAL A 1 118 ? -4.177 -1.153 8.751 1.00 98.12 118 VAL A C 1
ATOM 945 O O . VAL A 1 118 ? -5.118 -1.940 8.606 1.00 98.12 118 VAL A O 1
ATOM 948 N N . PHE A 1 119 ? -4.138 -0.228 9.702 1.00 95.44 119 PHE A N 1
ATOM 949 C CA . PHE A 1 119 ? -5.143 -0.085 10.747 1.00 95.44 119 PHE A CA 1
ATOM 950 C C . PHE A 1 119 ? -5.617 1.359 10.781 1.00 95.44 119 PHE A C 1
ATOM 952 O O . PHE A 1 119 ? -4.808 2.276 10.915 1.00 95.44 119 PHE A O 1
ATOM 959 N N . TRP A 1 120 ? -6.925 1.559 10.666 1.00 94.19 120 TRP A N 1
ATOM 960 C CA . TRP A 1 120 ? -7.527 2.885 10.667 1.00 94.19 120 TRP A CA 1
ATOM 961 C C . TRP A 1 120 ? -8.605 2.983 11.738 1.00 94.19 120 TRP A C 1
ATOM 963 O O . TRP A 1 120 ? -9.496 2.136 11.805 1.00 94.19 120 TRP A O 1
ATOM 973 N N . GLY A 1 121 ? -8.522 4.006 12.586 1.00 92.56 121 GLY A N 1
ATOM 974 C CA . GLY A 1 121 ? -9.569 4.304 13.559 1.00 92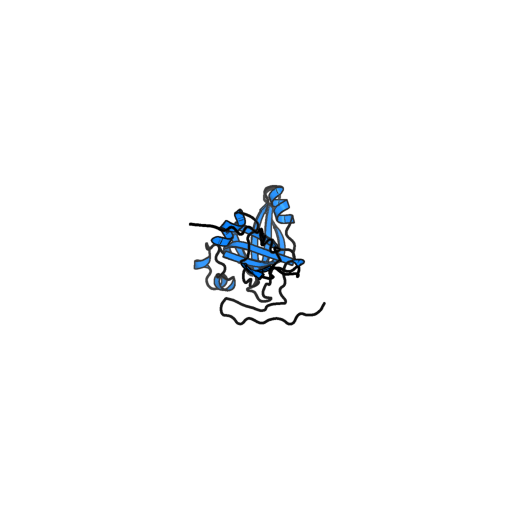.56 121 GLY A CA 1
ATOM 975 C C . GLY A 1 121 ? -10.771 4.950 12.873 1.00 92.56 121 GLY A C 1
ATOM 976 O O . GLY A 1 121 ? -10.604 5.832 12.036 1.00 92.56 121 GLY A O 1
ATOM 977 N N . VAL A 1 122 ? -11.976 4.517 13.229 1.00 90.94 122 VAL A N 1
ATOM 978 C CA . VAL A 1 122 ? -13.238 5.088 12.754 1.00 90.94 122 VAL A CA 1
ATOM 979 C C . VAL A 1 122 ? -13.962 5.679 13.956 1.00 90.94 122 VAL A C 1
ATOM 981 O O . VAL A 1 122 ? -14.657 4.973 14.685 1.00 90.94 122 VAL A O 1
ATOM 984 N N . GLY A 1 123 ? -13.756 6.978 14.181 1.00 89.12 123 GLY A N 1
ATOM 985 C CA . GLY A 1 123 ? -14.371 7.716 15.287 1.00 89.12 123 GLY A CA 1
ATOM 986 C C . GLY A 1 1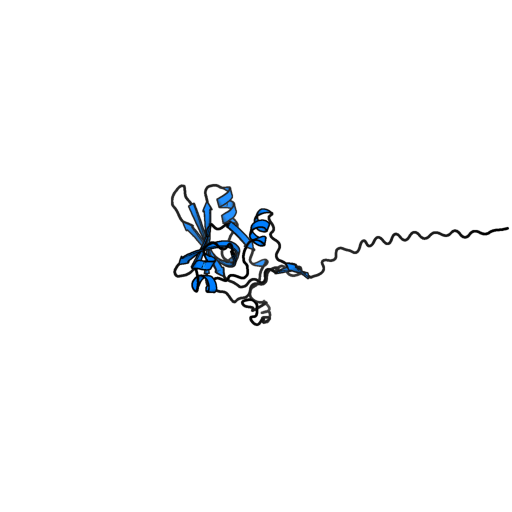23 ? -15.558 8.577 14.859 1.00 89.12 123 GLY A C 1
ATOM 987 O O . GLY A 1 123 ? -16.372 8.968 15.692 1.00 89.12 123 GLY A O 1
ATOM 988 N N . ASN A 1 124 ? -15.673 8.889 13.567 1.00 88.38 124 ASN A N 1
ATOM 989 C CA . ASN A 1 124 ? -16.715 9.764 13.034 1.00 88.38 124 ASN A CA 1
ATOM 990 C C . ASN A 1 124 ? -17.186 9.333 11.626 1.00 88.38 124 ASN A C 1
ATOM 992 O O . ASN A 1 124 ? -16.661 8.402 11.013 1.00 88.38 124 ASN A O 1
ATOM 996 N N . LEU A 1 125 ? -18.194 10.035 11.094 1.00 88.00 125 LEU A N 1
ATOM 997 C CA . LEU A 1 125 ? -18.765 9.746 9.773 1.00 88.00 125 LEU A CA 1
ATOM 998 C C . LEU A 1 125 ? -17.781 10.000 8.618 1.00 88.00 125 LEU A C 1
ATOM 1000 O O . LEU A 1 125 ? -17.864 9.318 7.599 1.00 88.00 125 LEU A O 1
ATOM 1004 N N . SER A 1 126 ? -16.871 10.971 8.739 1.00 91.12 126 SER A N 1
ATOM 1005 C CA . SER A 1 126 ? -15.840 11.197 7.716 1.00 91.12 126 SER A CA 1
ATOM 1006 C C . SER A 1 126 ? -14.838 10.047 7.645 1.00 91.12 126 SER A C 1
ATOM 1008 O O . SER A 1 126 ? -14.500 9.640 6.538 1.00 91.12 126 SER A O 1
ATOM 1010 N N . ASP A 1 127 ? -14.438 9.473 8.781 1.00 91.62 127 ASP A N 1
ATOM 1011 C CA . ASP A 1 127 ? -13.564 8.297 8.820 1.00 91.62 127 ASP A CA 1
ATOM 1012 C C . ASP A 1 127 ? -14.258 7.099 8.169 1.00 91.62 127 ASP A C 1
ATOM 1014 O O . ASP A 1 127 ? -13.658 6.387 7.367 1.00 91.62 127 ASP A O 1
ATOM 1018 N N . GLN A 1 128 ? -15.551 6.911 8.458 1.00 91.38 128 GLN A N 1
ATOM 1019 C CA . GLN A 1 128 ? -16.342 5.852 7.838 1.00 91.38 128 GLN A CA 1
ATOM 1020 C C . GLN A 1 128 ? -16.405 6.032 6.315 1.00 91.38 128 GLN A C 1
ATOM 1022 O O . GLN A 1 128 ? -16.051 5.114 5.584 1.00 91.38 128 GLN A O 1
ATOM 1027 N N . LYS A 1 129 ? -16.756 7.230 5.825 1.00 93.06 129 LYS A N 1
ATOM 1028 C CA . LYS A 1 129 ? -16.785 7.532 4.381 1.00 93.06 129 LYS A CA 1
ATOM 1029 C C . LYS A 1 129 ? -15.422 7.349 3.714 1.00 93.06 129 LYS A C 1
ATOM 1031 O O . LYS A 1 129 ? -15.357 6.911 2.569 1.00 93.06 129 LYS A O 1
ATOM 1036 N N . PHE A 1 130 ? -14.344 7.695 4.416 1.00 92.69 130 PHE A N 1
ATOM 1037 C CA . PHE A 1 130 ? -12.987 7.470 3.938 1.00 92.69 130 PHE A CA 1
ATOM 1038 C C . PHE A 1 130 ? -12.695 5.977 3.781 1.00 92.69 130 PHE A C 1
ATOM 1040 O O . PHE A 1 130 ? -12.118 5.588 2.773 1.00 92.69 130 PHE A O 1
ATOM 1047 N N . ILE A 1 131 ? -13.112 5.130 4.724 1.00 94.56 131 ILE A N 1
ATOM 1048 C CA . ILE A 1 131 ? -12.945 3.677 4.603 1.00 94.56 131 ILE A CA 1
ATOM 1049 C C . ILE A 1 131 ? -13.854 3.073 3.528 1.00 94.56 131 ILE A C 1
ATOM 1051 O O . ILE A 1 131 ? -13.417 2.204 2.776 1.00 94.56 131 ILE A O 1
ATOM 1055 N N . ASP A 1 132 ? -15.087 3.553 3.404 1.00 94.50 132 ASP A N 1
ATOM 1056 C CA . ASP A 1 132 ? -16.068 3.017 2.453 1.00 94.50 132 ASP A CA 1
ATOM 1057 C C . ASP A 1 132 ? -15.653 3.219 0.985 1.00 94.50 132 ASP A C 1
ATOM 1059 O O . ASP A 1 132 ? -16.207 2.589 0.084 1.00 94.50 132 ASP A O 1
ATOM 1063 N N . GLN A 1 133 ? -14.655 4.069 0.718 1.00 95.12 133 GLN A N 1
ATOM 1064 C CA . GLN A 1 133 ? -14.100 4.228 -0.625 1.00 95.12 133 GLN A CA 1
ATOM 1065 C C . GLN A 1 133 ? -13.243 3.029 -1.071 1.00 95.12 133 GLN A C 1
ATOM 1067 O O . GLN A 1 133 ? -12.983 2.898 -2.269 1.00 95.12 133 GLN A O 1
ATOM 1072 N N . PHE A 1 134 ? -12.766 2.189 -0.145 1.00 97.38 134 PHE A N 1
ATOM 1073 C CA . PHE A 1 134 ? -11.886 1.056 -0.436 1.00 97.38 134 PHE A CA 1
ATOM 1074 C C . PHE A 1 134 ? -12.690 -0.216 -0.714 1.00 97.38 134 PHE A C 1
ATOM 1076 O O . PHE A 1 134 ? -13.752 -0.455 -0.144 1.00 97.38 134 PHE A O 1
ATOM 1083 N N . SER A 1 135 ? -12.178 -1.073 -1.590 1.00 98.25 135 SER A N 1
ATOM 1084 C CA . SER A 1 135 ? -12.796 -2.360 -1.910 1.00 98.25 135 SER A CA 1
ATOM 1085 C C . SER A 1 135 ? -11.745 -3.447 -2.110 1.00 98.25 135 SER A C 1
ATOM 1087 O O . SER A 1 135 ? -10.614 -3.176 -2.510 1.00 98.25 135 SER A O 1
ATOM 1089 N N . VAL A 1 136 ? -12.118 -4.702 -1.847 1.00 98.50 136 VAL A N 1
ATOM 1090 C CA . VAL A 1 136 ? -11.285 -5.855 -2.222 1.00 98.50 136 VAL A CA 1
ATOM 1091 C C . VAL A 1 136 ? -11.029 -5.811 -3.731 1.00 98.50 136 VAL A C 1
ATOM 1093 O O . VAL A 1 136 ? -11.951 -5.588 -4.511 1.00 98.50 136 VAL A O 1
ATOM 1096 N N . GLY A 1 137 ? -9.772 -6.009 -4.130 1.00 98.31 137 GLY A N 1
ATOM 1097 C CA . GLY A 1 137 ? -9.321 -5.870 -5.515 1.00 98.31 137 GLY A CA 1
ATOM 1098 C C . GLY A 1 137 ? -8.783 -4.484 -5.880 1.00 98.31 137 GLY A C 1
ATOM 1099 O O . GLY A 1 137 ? -8.085 -4.376 -6.885 1.00 98.31 137 GLY A O 1
ATOM 1100 N N . ASP A 1 138 ? -9.025 -3.445 -5.073 1.00 98.62 138 ASP A N 1
ATOM 1101 C CA . ASP A 1 138 ? -8.335 -2.164 -5.251 1.00 98.62 138 ASP A CA 1
ATOM 1102 C C . ASP A 1 138 ? -6.831 -2.342 -5.000 1.00 98.62 138 ASP A C 1
ATOM 1104 O O . ASP A 1 138 ? -6.407 -3.115 -4.133 1.00 98.62 138 ASP A O 1
ATOM 1108 N N . MET A 1 139 ? -6.014 -1.576 -5.716 1.00 98.25 139 MET A N 1
ATOM 1109 C CA . MET A 1 139 ? -4.626 -1.369 -5.333 1.00 98.25 139 MET A CA 1
ATOM 1110 C C . MET A 1 139 ? -4.593 -0.428 -4.124 1.00 98.25 139 MET A C 1
ATOM 1112 O O . MET A 1 139 ? -5.261 0.604 -4.096 1.00 98.25 139 MET A O 1
ATOM 1116 N N . LEU A 1 140 ? -3.797 -0.786 -3.126 1.00 98.38 140 LEU A N 1
ATOM 1117 C CA . LEU A 1 140 ? -3.533 -0.004 -1.930 1.00 98.38 140 LEU A CA 1
ATOM 1118 C C . LEU A 1 140 ? -2.094 0.499 -1.979 1.00 98.38 140 LEU A C 1
ATOM 1120 O O . LEU A 1 140 ? -1.171 -0.310 -2.044 1.00 98.38 140 LEU A O 1
ATOM 1124 N N . VAL A 1 141 ? -1.914 1.812 -1.880 1.00 97.88 141 VAL A N 1
ATOM 1125 C CA . VAL A 1 141 ? -0.642 2.431 -1.492 1.00 97.88 141 VAL A CA 1
ATOM 1126 C C . VAL A 1 141 ? -0.756 2.802 -0.021 1.00 97.88 141 VAL A C 1
ATOM 1128 O O . VAL A 1 141 ? -1.657 3.547 0.363 1.00 97.88 141 VAL A O 1
ATOM 1131 N N . ALA A 1 142 ? 0.126 2.263 0.810 1.00 98.00 142 ALA A N 1
ATOM 1132 C CA . ALA A 1 142 ? 0.106 2.450 2.252 1.00 98.00 142 ALA A CA 1
ATOM 1133 C C . ALA A 1 142 ? 1.419 3.037 2.755 1.00 98.00 142 ALA A C 1
ATOM 1135 O O . ALA A 1 142 ? 2.495 2.587 2.371 1.00 98.00 142 ALA A O 1
ATOM 1136 N N . TYR A 1 143 ? 1.303 3.992 3.674 1.00 98.12 143 TYR A N 1
ATOM 1137 C CA . TYR A 1 143 ? 2.416 4.626 4.364 1.00 98.12 143 TYR A CA 1
ATOM 1138 C C . TYR A 1 143 ? 2.291 4.347 5.862 1.00 98.12 143 TYR A C 1
ATOM 1140 O O . TYR A 1 143 ? 1.263 4.657 6.471 1.00 98.12 143 TYR A O 1
ATOM 1148 N N . GLY A 1 144 ? 3.322 3.782 6.481 1.00 97.94 144 GLY A N 1
ATOM 1149 C CA . GLY A 1 144 ? 3.306 3.482 7.914 1.00 97.94 144 GLY A CA 1
ATOM 1150 C C . GLY A 1 144 ? 4.596 2.844 8.408 1.00 97.94 144 GLY A C 1
ATOM 1151 O O . GLY A 1 144 ? 5.529 2.657 7.632 1.00 97.94 144 GLY A O 1
ATOM 1152 N N . SER A 1 145 ? 4.639 2.524 9.699 1.00 98.12 145 SER A N 1
ATOM 1153 C CA . SER A 1 145 ? 5.799 1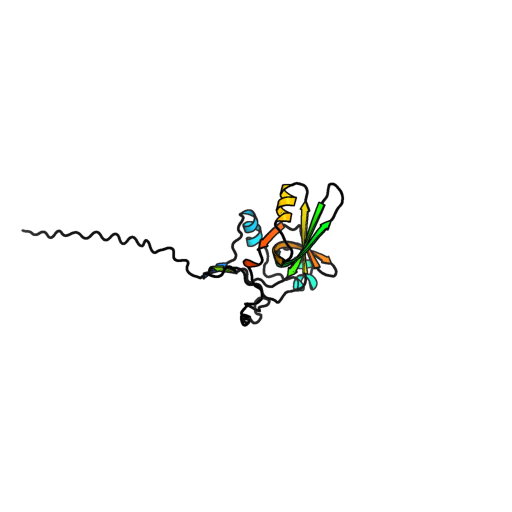.886 10.335 1.00 98.12 145 SER A CA 1
ATOM 1154 C C . SER A 1 145 ? 5.543 0.391 10.550 1.00 98.12 145 SER A C 1
ATOM 1156 O O . SER A 1 145 ? 4.509 0.050 11.130 1.00 98.12 145 SER A O 1
ATOM 1158 N N . PRO A 1 146 ? 6.425 -0.518 10.098 1.00 97.38 146 PRO A N 1
ATOM 1159 C CA . PRO A 1 146 ? 6.238 -1.953 10.265 1.00 97.38 146 PRO A CA 1
ATOM 1160 C C . PRO A 1 146 ? 6.554 -2.371 11.707 1.00 97.3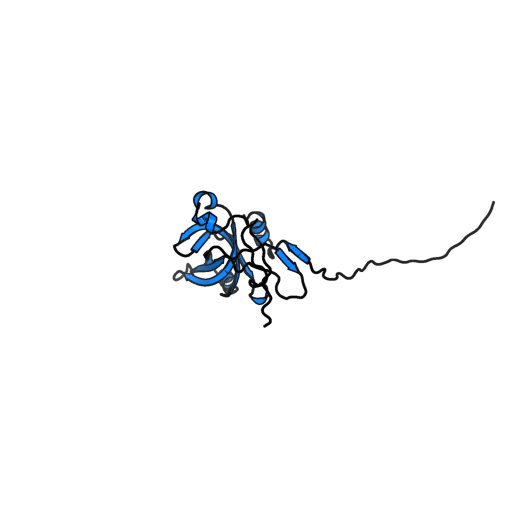8 146 PRO A C 1
ATOM 1162 O O . PRO A 1 146 ? 7.675 -2.746 12.039 1.00 97.38 146 PRO A O 1
ATOM 1165 N N . SER A 1 147 ? 5.563 -2.297 12.589 1.00 94.38 147 SER A N 1
ATOM 1166 C CA . SER A 1 147 ? 5.793 -2.383 14.035 1.00 94.38 147 SER A CA 1
ATOM 1167 C C . SER A 1 147 ? 5.582 -3.765 14.640 1.00 94.38 147 SER A C 1
ATOM 1169 O O . SER A 1 147 ? 6.071 -4.017 15.745 1.00 94.38 147 SER A O 1
ATOM 1171 N N . PHE A 1 148 ? 4.875 -4.655 13.943 1.00 94.88 148 PHE A N 1
ATOM 1172 C CA . PHE A 1 148 ? 4.653 -6.031 14.377 1.00 94.88 148 PHE A CA 1
ATOM 1173 C C . PHE A 1 148 ? 4.453 -6.983 13.196 1.00 94.88 148 PHE A C 1
ATOM 1175 O O . PHE A 1 148 ? 4.110 -6.577 12.082 1.00 94.88 148 PHE A O 1
ATOM 1182 N N . ILE A 1 149 ? 4.675 -8.268 13.457 1.00 96.19 149 ILE A N 1
ATOM 1183 C CA . ILE A 1 149 ? 4.530 -9.354 12.491 1.00 96.19 149 ILE A CA 1
ATOM 1184 C C . ILE A 1 149 ? 3.565 -10.366 13.097 1.00 96.19 149 ILE A C 1
ATOM 1186 O O . ILE A 1 149 ? 3.811 -10.875 14.186 1.00 96.19 149 ILE A O 1
ATOM 1190 N N . GLU A 1 150 ? 2.488 -10.649 12.378 1.00 93.31 150 GLU A N 1
ATOM 1191 C CA . GLU A 1 150 ? 1.577 -11.756 12.653 1.00 93.31 150 GLU A CA 1
ATOM 1192 C C . GLU A 1 150 ? 1.860 -12.900 11.676 1.00 93.31 150 GLU A C 1
ATOM 1194 O O . GLU A 1 150 ? 2.527 -12.705 10.655 1.00 93.31 150 GLU A O 1
ATOM 1199 N N . GLN A 1 151 ? 1.345 -14.099 11.969 1.00 86.06 151 GLN A N 1
ATOM 1200 C CA . GLN A 1 151 ? 1.631 -15.307 11.180 1.00 86.06 151 GLN A CA 1
ATOM 1201 C C . GLN A 1 151 ? 1.458 -15.119 9.664 1.00 86.06 151 GLN A C 1
ATOM 1203 O O . GLN A 1 151 ? 2.216 -15.709 8.894 1.00 86.06 151 GLN A O 1
ATOM 1208 N N . ASP A 1 152 ? 0.498 -14.303 9.218 1.00 92.31 152 ASP A N 1
ATOM 1209 C CA . ASP A 1 152 ? 0.200 -14.130 7.797 1.00 92.31 152 ASP A CA 1
ATOM 1210 C C . ASP A 1 152 ? 0.408 -12.711 7.240 1.00 92.31 152 ASP A C 1
ATOM 1212 O O . ASP A 1 152 ? 0.336 -12.548 6.018 1.00 92.31 152 ASP A O 1
ATOM 1216 N N . PHE A 1 153 ? 0.711 -11.698 8.065 1.00 96.62 153 PHE A N 1
ATOM 1217 C CA . PHE A 1 153 ? 0.935 -10.321 7.600 1.00 96.62 153 PHE A CA 1
ATOM 1218 C C . PHE A 1 153 ? 1.903 -9.507 8.476 1.00 96.62 153 PHE A C 1
ATOM 1220 O O . PHE A 1 153 ? 2.136 -9.805 9.642 1.00 96.62 153 PHE A O 1
ATOM 1227 N N . ILE A 1 154 ? 2.439 -8.423 7.911 1.00 98.12 154 ILE A N 1
ATOM 1228 C CA . ILE A 1 154 ? 3.165 -7.378 8.656 1.00 98.12 154 ILE A CA 1
ATOM 1229 C C . ILE A 1 154 ? 2.231 -6.196 8.912 1.00 98.12 154 ILE A C 1
ATOM 1231 O O . ILE A 1 154 ? 1.601 -5.701 7.976 1.00 98.12 154 ILE A O 1
ATOM 1235 N N . GLY A 1 155 ? 2.129 -5.745 10.160 1.00 97.56 155 GLY A N 1
ATOM 1236 C CA . GLY A 1 155 ? 1.301 -4.604 10.538 1.00 97.56 155 GLY A CA 1
ATOM 1237 C C . GLY A 1 155 ? 2.031 -3.273 10.369 1.00 97.56 155 GLY A C 1
ATOM 1238 O O . GLY A 1 155 ? 3.045 -3.034 11.021 1.00 97.56 155 GLY A O 1
ATOM 1239 N N . LEU A 1 156 ? 1.490 -2.387 9.531 1.00 98.00 156 LEU A N 1
ATOM 1240 C CA . LEU A 1 156 ? 1.921 -0.996 9.412 1.00 98.00 156 LEU A CA 1
ATOM 1241 C C . LEU A 1 156 ? 1.180 -0.139 10.447 1.00 98.00 156 LEU A C 1
ATOM 1243 O O . LEU A 1 156 ? 0.089 0.369 10.185 1.00 98.00 156 LEU A O 1
ATOM 1247 N N . ASN A 1 157 ? 1.753 0.008 11.639 1.00 94.62 157 ASN A N 1
ATOM 1248 C CA . ASN A 1 157 ? 1.145 0.719 12.762 1.00 94.62 157 ASN A CA 1
ATOM 1249 C C . ASN A 1 157 ? 2.189 1.595 13.496 1.00 94.62 157 ASN A C 1
ATOM 1251 O O . ASN A 1 157 ? 3.176 1.046 13.976 1.00 94.62 157 ASN A O 1
ATOM 1255 N N . PRO A 1 158 ? 2.002 2.922 13.625 1.00 94.69 158 PRO A N 1
ATOM 1256 C CA . PRO A 1 158 ? 0.864 3.692 13.129 1.00 94.69 158 PRO A CA 1
ATOM 1257 C C . PRO A 1 158 ? 0.811 3.725 11.599 1.00 94.69 158 PRO A C 1
ATOM 1259 O O . PRO A 1 158 ? 1.813 3.988 10.930 1.00 94.69 158 PRO A O 1
ATOM 1262 N N . THR A 1 159 ? -0.383 3.493 11.050 1.00 96.31 159 THR A N 1
ATOM 1263 C CA . THR A 1 159 ? -0.674 3.831 9.656 1.00 96.31 159 THR A CA 1
ATOM 1264 C C . THR A 1 159 ? -0.713 5.354 9.556 1.00 96.31 159 THR A C 1
ATOM 1266 O O . THR A 1 159 ? -1.436 6.010 10.303 1.00 96.31 159 THR A O 1
ATOM 1269 N N . LYS A 1 160 ? 0.105 5.931 8.676 1.00 95.31 160 LYS A N 1
ATOM 1270 C CA . LYS A 1 160 ? 0.202 7.384 8.496 1.00 95.31 160 LYS A CA 1
ATOM 1271 C C . LYS A 1 160 ? -0.732 7.891 7.411 1.00 95.31 160 LYS A C 1
ATOM 1273 O O . LYS A 1 160 ? -1.334 8.945 7.576 1.00 95.31 160 LYS A O 1
ATOM 1278 N N . ASN A 1 161 ? -0.845 7.145 6.317 1.00 95.12 161 ASN A N 1
ATOM 1279 C CA . ASN A 1 161 ? -1.762 7.457 5.232 1.00 95.12 161 ASN A CA 1
ATOM 1280 C C . ASN A 1 161 ? -1.986 6.228 4.346 1.00 95.12 161 ASN A C 1
ATOM 1282 O O . ASN A 1 161 ? -1.132 5.342 4.283 1.00 95.12 161 ASN A O 1
ATOM 1286 N N . ILE A 1 162 ? -3.110 6.200 3.636 1.00 95.81 162 ILE A N 1
ATOM 1287 C CA . ILE A 1 162 ? -3.434 5.173 2.648 1.00 95.81 162 ILE A CA 1
ATOM 1288 C C . ILE A 1 162 ? -4.147 5.785 1.445 1.00 95.81 162 ILE A C 1
ATOM 1290 O O . ILE A 1 162 ? -4.881 6.764 1.573 1.00 95.81 162 ILE A O 1
ATOM 1294 N N . ARG A 1 163 ? -3.963 5.180 0.273 1.00 95.50 163 ARG A N 1
ATOM 1295 C CA . ARG A 1 163 ? -4.653 5.551 -0.963 1.00 95.50 163 ARG A CA 1
ATOM 1296 C C . ARG A 1 163 ? -5.126 4.311 -1.702 1.00 95.50 163 ARG A C 1
ATOM 1298 O O . ARG A 1 163 ? -4.367 3.362 -1.885 1.00 95.50 163 ARG A O 1
ATOM 1305 N N . GLY A 1 164 ? -6.385 4.348 -2.128 1.00 95.75 164 GLY A N 1
ATOM 1306 C CA . GLY A 1 164 ? -6.996 3.328 -2.971 1.00 95.75 164 GLY A CA 1
ATOM 1307 C C . GLY A 1 164 ? -6.905 3.723 -4.441 1.00 95.75 164 GLY A C 1
ATOM 1308 O O . GLY A 1 164 ? -7.152 4.876 -4.799 1.00 95.75 164 GLY A O 1
ATOM 1309 N N . ILE A 1 165 ? -6.560 2.768 -5.296 1.00 95.88 165 ILE A N 1
ATOM 1310 C CA . ILE A 1 165 ? -6.512 2.904 -6.752 1.00 95.88 165 ILE A CA 1
ATOM 1311 C C . ILE A 1 165 ? -7.402 1.806 -7.340 1.00 95.88 165 ILE A C 1
ATOM 1313 O O . ILE A 1 165 ? -7.245 0.626 -7.029 1.00 95.88 165 ILE A O 1
ATOM 1317 N N . LYS A 1 166 ? -8.368 2.199 -8.175 1.00 96.75 166 LYS A N 1
ATOM 1318 C CA . LYS A 1 166 ? -9.400 1.282 -8.677 1.00 96.75 166 LYS A CA 1
ATOM 1319 C C . LYS A 1 166 ? -8.847 0.272 -9.692 1.00 96.75 166 LYS A C 1
ATOM 1321 O O . LYS A 1 166 ? -7.911 0.612 -10.415 1.00 96.75 166 LYS A O 1
ATOM 1326 N N . PRO A 1 167 ? -9.441 -0.934 -9.815 1.00 95.69 167 PRO A N 1
ATOM 1327 C CA . PRO A 1 167 ? -8.906 -2.021 -10.644 1.00 95.69 167 PRO A CA 1
ATOM 1328 C C . PRO A 1 167 ? -8.679 -1.658 -12.111 1.00 95.69 167 PRO A C 1
ATOM 1330 O O . PRO A 1 167 ? -7.766 -2.163 -12.745 1.00 95.69 167 PRO A O 1
ATOM 1333 N N . ASN A 1 168 ? -9.474 -0.741 -12.660 1.00 94.31 168 ASN A N 1
ATOM 1334 C CA . ASN A 1 168 ? -9.336 -0.283 -14.041 1.00 94.31 168 ASN A CA 1
ATOM 1335 C C . ASN A 1 168 ? -8.199 0.735 -14.262 1.00 94.31 168 ASN A C 1
ATOM 1337 O O . ASN A 1 168 ? -8.045 1.221 -15.380 1.00 94.31 168 ASN A O 1
ATOM 1341 N N . TRP A 1 169 ? -7.461 1.100 -13.211 1.00 94.81 169 TRP A N 1
ATOM 1342 C CA . TRP A 1 169 ? -6.325 2.024 -13.261 1.00 94.81 169 TRP A CA 1
ATOM 1343 C C . TRP A 1 169 ? -4.979 1.321 -13.114 1.00 94.81 169 TRP A C 1
ATOM 1345 O O . TRP A 1 169 ? -3.955 1.973 -13.314 1.00 94.81 169 TRP A O 1
ATOM 1355 N N . PHE A 1 170 ? -4.945 0.028 -12.787 1.00 95.19 170 PHE A N 1
ATOM 1356 C CA . PHE A 1 170 ? -3.692 -0.701 -12.632 1.00 95.19 170 PHE A CA 1
ATOM 1357 C C . PHE A 1 170 ? -3.732 -2.089 -13.270 1.00 95.19 170 PHE A C 1
ATOM 1359 O O . PHE A 1 170 ? -4.797 -2.657 -13.501 1.00 95.19 170 PHE A O 1
ATOM 1366 N N . ARG A 1 171 ? -2.553 -2.642 -13.554 1.00 94.31 171 ARG A N 1
ATOM 1367 C CA . ARG A 1 171 ? -2.374 -4.007 -14.068 1.00 94.31 171 ARG A CA 1
ATOM 1368 C C . ARG A 1 171 ? -1.254 -4.718 -13.332 1.00 94.31 171 ARG A C 1
ATOM 1370 O O . ARG A 1 171 ? -0.366 -4.075 -12.782 1.00 94.31 171 ARG A O 1
ATOM 1377 N N . MET A 1 172 ? -1.303 -6.047 -13.361 1.00 94.31 172 MET A N 1
ATOM 1378 C CA . MET A 1 172 ? -0.265 -6.929 -12.807 1.00 94.31 172 MET A CA 1
ATOM 1379 C C . MET A 1 172 ? 0.294 -7.923 -13.831 1.00 94.31 172 MET A C 1
ATOM 1381 O O . MET A 1 172 ? 1.137 -8.751 -13.514 1.00 94.31 172 MET A O 1
ATOM 1385 N N . ASP A 1 173 ? -0.206 -7.888 -15.060 1.00 92.38 173 ASP A N 1
ATOM 1386 C CA . ASP A 1 173 ? 0.015 -8.894 -16.100 1.00 92.38 173 ASP A CA 1
ATOM 1387 C C . ASP A 1 173 ? 0.760 -8.322 -17.315 1.00 92.38 173 ASP A C 1
ATOM 1389 O O . ASP A 1 173 ? 0.679 -8.870 -18.411 1.00 92.38 173 ASP A O 1
ATOM 1393 N N . ILE A 1 174 ? 1.489 -7.217 -17.121 1.00 89.69 174 ILE A N 1
ATOM 1394 C CA . ILE A 1 174 ? 2.255 -6.533 -18.175 1.00 89.69 174 ILE A CA 1
ATOM 1395 C C . ILE A 1 174 ? 3.761 -6.628 -17.923 1.00 89.69 174 ILE A C 1
ATOM 1397 O O . ILE A 1 174 ? 4.513 -6.966 -18.837 1.00 89.69 174 ILE A O 1
ATOM 1401 N N . LEU A 1 175 ? 4.208 -6.364 -16.694 1.00 90.06 175 LEU A N 1
ATOM 1402 C CA . LEU A 1 175 ? 5.619 -6.371 -16.312 1.00 90.06 175 LEU A CA 1
ATOM 1403 C C . LEU A 1 175 ? 5.828 -7.302 -15.117 1.00 90.06 175 LEU A C 1
ATOM 1405 O O . LEU A 1 175 ? 5.163 -7.166 -14.098 1.00 90.06 175 LEU A O 1
ATOM 1409 N N . ASP A 1 176 ? 6.775 -8.225 -15.238 1.00 93.69 176 ASP A N 1
ATOM 1410 C CA . ASP A 1 176 ? 7.272 -9.064 -14.152 1.00 93.69 176 ASP A CA 1
ATOM 1411 C C . ASP A 1 176 ? 8.655 -8.572 -13.730 1.00 93.69 176 ASP A C 1
ATOM 1413 O O . ASP A 1 176 ? 9.631 -8.692 -14.472 1.00 93.69 176 ASP A O 1
ATOM 1417 N N . TYR A 1 177 ? 8.716 -7.979 -12.542 1.00 93.44 177 TYR A N 1
ATOM 1418 C CA . TYR A 1 177 ? 9.933 -7.442 -11.943 1.00 93.44 177 TYR A CA 1
ATOM 1419 C C . TYR A 1 177 ? 9.986 -7.716 -10.439 1.00 93.44 177 TYR A C 1
ATOM 1421 O O . TYR A 1 177 ? 8.992 -8.077 -9.806 1.00 93.44 177 TYR A O 1
ATOM 1429 N N . GLY A 1 178 ? 11.178 -7.598 -9.867 1.00 92.50 178 GLY A N 1
ATOM 1430 C CA . GLY A 1 178 ? 11.420 -7.808 -8.445 1.00 92.50 178 GLY A CA 1
ATOM 1431 C C . GLY A 1 178 ? 11.943 -6.559 -7.753 1.00 92.50 178 GLY A C 1
ATOM 1432 O O . GLY A 1 178 ? 11.612 -5.432 -8.118 1.00 92.50 178 GLY A O 1
ATOM 1433 N N . ARG A 1 179 ? 12.803 -6.775 -6.758 1.00 92.50 179 ARG A N 1
ATOM 1434 C CA . ARG A 1 179 ? 13.578 -5.704 -6.126 1.00 92.50 179 ARG A CA 1
ATOM 1435 C C . ARG A 1 179 ? 14.498 -5.008 -7.143 1.00 92.50 179 ARG A C 1
ATOM 1437 O O . ARG A 1 179 ? 14.834 -5.609 -8.167 1.00 92.50 179 ARG A O 1
ATOM 1444 N N . PRO A 1 180 ? 14.974 -3.784 -6.847 1.00 87.81 180 PRO A N 1
ATOM 1445 C CA . PRO A 1 180 ? 16.011 -3.137 -7.644 1.00 87.81 180 PRO A CA 1
ATOM 1446 C C . PRO A 1 180 ? 17.201 -4.075 -7.903 1.00 87.81 180 PRO A C 1
ATOM 1448 O O . PRO A 1 180 ? 17.734 -4.680 -6.974 1.00 87.81 180 PRO A O 1
ATOM 1451 N N . GLY A 1 181 ? 17.597 -4.205 -9.171 1.00 87.19 181 GLY A N 1
ATOM 1452 C CA . GLY A 1 181 ? 18.677 -5.094 -9.615 1.00 87.19 181 GLY A CA 1
ATOM 1453 C C . GLY A 1 181 ? 18.239 -6.507 -10.020 1.00 87.19 181 GLY A C 1
ATOM 1454 O O . GLY A 1 181 ? 19.035 -7.232 -10.614 1.00 87.19 181 GLY A O 1
ATOM 1455 N N . GLU A 1 182 ? 16.992 -6.908 -9.761 1.00 90.62 182 GLU A N 1
ATOM 1456 C CA . GLU A 1 182 ? 16.458 -8.165 -10.289 1.00 90.62 182 GLU A CA 1
ATOM 1457 C C . GLU A 1 182 ? 16.034 -8.041 -11.767 1.00 90.62 182 GLU A C 1
ATOM 1459 O O . GLU A 1 182 ? 15.668 -6.953 -12.218 1.00 90.62 182 GLU A O 1
ATOM 1464 N N . PRO A 1 183 ? 16.043 -9.145 -12.542 1.00 89.94 183 PRO A N 1
ATOM 1465 C CA . PRO A 1 183 ? 15.617 -9.126 -13.939 1.00 89.94 183 PRO A CA 1
ATOM 1466 C C . PRO A 1 183 ? 14.165 -8.670 -14.123 1.00 89.94 183 PRO A C 1
ATOM 1468 O O . PRO A 1 183 ? 13.284 -9.041 -13.346 1.00 89.94 183 PRO A O 1
ATOM 1471 N N . VAL A 1 184 ? 13.922 -7.946 -15.217 1.00 91.31 184 VAL A N 1
ATOM 1472 C CA . VAL A 1 184 ? 12.592 -7.500 -15.655 1.00 91.31 184 VAL A CA 1
ATOM 1473 C C . VAL A 1 184 ? 12.181 -8.269 -16.908 1.00 91.31 184 VAL A C 1
ATOM 1475 O O . VAL A 1 184 ? 12.988 -8.463 -17.819 1.00 91.31 184 VAL A O 1
ATOM 1478 N N . LYS A 1 185 ? 10.924 -8.711 -16.969 1.00 91.06 185 LYS A N 1
ATOM 1479 C CA . LYS A 1 185 ? 10.338 -9.403 -18.122 1.00 91.06 185 LYS A CA 1
ATOM 1480 C C . LYS A 1 185 ? 9.007 -8.770 -18.498 1.00 91.06 185 LYS A C 1
ATOM 1482 O O . LYS A 1 185 ? 8.152 -8.562 -17.645 1.00 91.06 185 LYS A O 1
ATOM 1487 N N . THR A 1 186 ? 8.791 -8.526 -19.785 1.00 87.94 186 THR A N 1
ATOM 1488 C CA . THR A 1 186 ? 7.457 -8.193 -20.294 1.00 87.94 186 THR A CA 1
ATOM 1489 C C . THR A 1 186 ? 6.634 -9.470 -20.411 1.00 87.94 186 THR A C 1
ATOM 1491 O O . THR A 1 186 ? 7.076 -10.460 -20.999 1.00 87.94 186 THR A O 1
ATOM 1494 N N . LEU A 1 187 ? 5.429 -9.451 -19.859 1.00 87.44 187 LEU A N 1
ATOM 1495 C CA . LEU A 1 187 ? 4.478 -10.545 -19.965 1.00 87.44 187 LEU A CA 1
ATOM 1496 C C . LEU A 1 187 ? 3.694 -10.392 -21.272 1.00 87.44 187 LEU A C 1
ATOM 1498 O O . LEU A 1 187 ? 3.288 -9.293 -21.654 1.00 87.44 187 LEU A O 1
ATOM 1502 N N . LYS A 1 188 ? 3.508 -11.496 -22.007 1.00 73.50 188 LYS A N 1
ATOM 1503 C CA . LYS A 1 188 ? 2.693 -11.470 -23.226 1.00 73.50 188 LYS A CA 1
ATOM 1504 C C . LYS A 1 188 ? 1.263 -11.108 -22.836 1.00 73.50 188 LYS A C 1
ATOM 1506 O O . LYS A 1 188 ? 0.649 -11.818 -22.045 1.00 73.50 188 LYS A O 1
ATOM 1511 N N . LYS A 1 189 ? 0.746 -10.030 -23.429 1.00 62.81 189 LYS A N 1
ATOM 1512 C CA . LYS A 1 189 ? -0.647 -9.604 -23.294 1.00 62.81 189 LYS A CA 1
ATOM 1513 C C . LYS A 1 189 ? -1.543 -10.797 -23.632 1.00 62.81 189 LYS A C 1
ATOM 1515 O O . LYS A 1 189 ? -1.486 -11.285 -24.760 1.00 62.81 189 LYS A O 1
ATOM 1520 N N . VAL A 1 190 ? -2.334 -11.282 -22.677 1.00 52.78 190 VAL A N 1
ATOM 1521 C CA . VAL A 1 190 ? -3.431 -12.195 -23.005 1.00 52.78 190 VAL A CA 1
ATOM 1522 C C . VAL A 1 190 ? -4.497 -11.319 -23.667 1.00 52.78 190 VAL A C 1
ATOM 1524 O O . VAL A 1 190 ? -4.967 -10.377 -23.023 1.00 52.78 190 VAL A O 1
ATOM 1527 N N . PRO A 1 191 ? -4.809 -11.505 -24.962 1.00 49.28 191 PRO A N 1
ATOM 1528 C CA . PRO A 1 191 ? -5.942 -10.814 -25.553 1.00 49.28 191 PRO A CA 1
ATOM 1529 C C . PRO A 1 191 ? -7.203 -11.294 -24.826 1.00 49.28 191 PRO A C 1
ATOM 1531 O O . PRO A 1 191 ? -7.438 -12.499 -24.741 1.00 49.28 191 PRO A O 1
ATOM 1534 N N . PHE A 1 192 ? -7.944 -10.352 -24.243 1.00 45.19 192 PHE A N 1
ATOM 1535 C CA . PHE A 1 192 ? -9.315 -10.579 -23.794 1.00 45.19 192 PHE A CA 1
ATOM 1536 C C . PHE A 1 192 ? -10.244 -10.576 -25.005 1.00 45.19 192 PHE A C 1
ATOM 1538 O O . PHE A 1 192 ? -10.025 -9.710 -25.888 1.00 45.19 192 PHE A O 1
#

Sequence (192 aa):
MHLIKFALICFIAVALGGCFGLVPGSREYQPLLQWEAGFYQQARRDVFPKQVREQPTPFRDALVAWAGVITAIEYKGDGASKAVRITARHHYFDWIEDAGAQRERFFLSPRGEGKFAVFWGVGNLSDQKFIDQFSVGDMLVAYGSPSFIEQDFIGLNPTKNIRGIKPNWFRMDILDYGRPGEPVKTLKKVPF

pLDDT: mean 85.07, std 18.88, range [34.03, 98.81]

Radius of gyration: 24.0 Å; chains: 1; bounding box: 44×78×70 Å

Organism: NCBI:txid702114

Secondary structure (DSSP, 8-state):
------------------------EEEE---SSHHHHHHHHHSBSS--HHHHHH--GGGTT--EEEEEEEEEEEEE-STT-EEEEEEEEE--B--EEEESSSS--EEB-S---SEEEEEEEE-SHHHHHHHHT--TT-EEEEEEEEEEE-SSEEEEEEEEEEEEE-GGGEESSSEE--STTS--EEPPP---

Foldseek 3Di:
DDDDDDDDDDDDPPPPPVPPPPDFDKDAADDPDPLVVVLVVQADAQDAPVNCVVPVVVQQAGWHKFKFFWADWDWDDDDQKIKIKTKGFTWRWPRMFTDDPAQAGTETAPDGDFMAIAMFIDRDPVSVVVSVVDDGGWMKIWIAGQNDDDPGYTYRPPTSDMDTHDNRHYYHQAWHDDRPPTDIDGHPDDDD